Protein AF-A0A7V5E8I6-F1 (afdb_monomer)

Foldseek 3Di:
DPDDDPPPQDDFPDKDKDWLEEQDDDQPDAQDPDDGHDHDDVVRDQDYDHATKIWMWTHHPPDIAIEIEFFAQAQVSSVSSCVSVVHDPQPHQEYEYAAWANRRCNNVLSVLVVVAAHQHEYEYAPHRFPWDWDDDPNPDTDTRGGDDPVSNVVRNYHYDQFHAWDDPDRSDIDGHHDDD

Solvent-accessible surface area (backbone atoms only — not comparable to full-atom values): 10254 Å² total; per-residue (Å²): 136,94,83,74,78,82,71,77,77,57,82,57,82,42,79,46,79,43,82,52,32,32,67,70,78,68,62,84,60,78,60,55,100,79,70,76,64,74,70,61,52,94,99,42,68,78,63,58,43,63,40,33,16,32,41,36,38,42,30,35,82,97,43,77,47,36,32,38,42,29,26,12,43,42,18,66,56,45,51,52,23,30,56,76,70,71,50,64,79,87,75,43,60,33,39,36,40,82,53,38,48,51,34,28,48,36,7,48,59,45,40,42,68,74,74,41,67,45,88,36,47,32,40,31,21,38,47,28,60,44,72,38,68,45,68,64,92,78,78,47,80,43,80,59,47,52,54,58,65,70,63,44,49,75,39,46,36,43,79,43,76,29,74,43,73,43,75,82,48,86,71,38,73,46,70,22,61,40,88,119

Nearest PDB structures (foldseek):
  7dck-assembly1_B  TM=8.071E-01  e=7.246E-08  Epsilonproteobacteria bacterium (ex Lamellibrachia satsuma)
  2ynt-assembly2_A  TM=5.596E-01  e=8.967E-04  Pseudomonas aeruginosa
  4ubq-assembly1_A  TM=5.986E-01  e=2.935E-03  Acinetobacter baumannii
  5b3r-assembly1_A  TM=6.071E-01  e=5.147E-03  Pseudomonas aeruginosa
  5b3r-assembly2_B  TM=5.945E-01  e=4.835E-03  Pseudomonas aeruginosa

Radius of gyration: 17.42 Å; Cα contacts (8 Å, |Δi|>4): 372; chains: 1; bounding box: 41×46×39 Å

Sequence (180 aa):
MFRGLMQKIKEIEGLSVTCVVDNYYDALRGDPPCGKRFRTKPSLSLYAEHGLSLYVVVNSGVHSHSLLFDFGVDGEVLLHNLHLLGIDPKTLDALVLSHGHFDHYGGLLGMLEKLGPMFIPFYVGRGTFTRRFSDIRGEGLTDLGRLERERLERKGVKIEEIGSECEILKGVYLTGQIAM

Mean predicted aligned error: 4.9 Å

Secondary structure (DSSP, 8-state):
---S----PPP-SEEEEEEEE-S---TTSPPPSSS-----BTTB-PPP-SS-EEEEEEEETTEEEEEEE---S-HHHHHHHHHHTT--GGG-SEEEES-S-HHHHHHHHHHHHHH----SEEEEETTTTS-EEEE-TTS-EEEEE---HHHHHTTT-EEEEE-S-EEEETTEEE------

pLDDT: mean 92.19, std 10.49, range [35.81, 98.81]

Structure (mmCIF, N/CA/C/O backbone):
data_AF-A0A7V5E8I6-F1
#
_entry.id   AF-A0A7V5E8I6-F1
#
loop_
_atom_site.group_PDB
_atom_site.id
_atom_site.type_symbol
_atom_site.label_atom_id
_atom_site.label_alt_id
_atom_site.label_comp_id
_atom_site.label_asym_id
_atom_site.label_entity_id
_atom_site.label_seq_id
_atom_site.pdbx_PDB_ins_code
_atom_site.Cartn_x
_atom_site.Cartn_y
_atom_site.Cartn_z
_atom_site.occupancy
_atom_site.B_iso_or_equiv
_atom_site.auth_seq_id
_atom_site.auth_comp_id
_atom_site.auth_asym_id
_atom_site.auth_atom_id
_atom_site.pdbx_PDB_model_num
ATOM 1 N N . MET A 1 1 ? 25.106 20.294 11.616 1.00 35.81 1 MET A N 1
ATOM 2 C CA . MET A 1 1 ? 24.318 20.561 12.841 1.00 35.81 1 MET A CA 1
ATOM 3 C C . MET A 1 1 ? 22.841 20.365 12.510 1.00 35.81 1 MET A C 1
ATOM 5 O O . MET A 1 1 ? 22.223 21.290 12.009 1.00 35.81 1 MET A O 1
ATOM 9 N N . PHE A 1 2 ? 22.280 19.173 12.732 1.00 38.84 2 PHE A N 1
ATOM 10 C CA . PHE A 1 2 ? 20.838 18.927 12.586 1.00 38.84 2 PHE A CA 1
ATOM 11 C C . PHE A 1 2 ? 20.180 19.067 13.962 1.00 38.84 2 PHE A C 1
ATOM 13 O O . PHE A 1 2 ? 20.042 18.109 14.713 1.00 38.84 2 PHE A O 1
ATOM 20 N N . ARG A 1 3 ? 19.863 20.306 14.340 1.00 45.56 3 ARG A N 1
ATOM 21 C CA . ARG A 1 3 ? 18.992 20.623 15.478 1.00 45.56 3 ARG A CA 1
ATOM 22 C C . ARG A 1 3 ? 17.894 21.533 14.946 1.00 45.56 3 ARG A C 1
ATOM 24 O O . ARG A 1 3 ? 18.045 22.747 14.942 1.00 45.56 3 ARG A O 1
ATOM 31 N N . GLY A 1 4 ? 16.822 20.929 14.453 1.00 42.41 4 GLY A N 1
ATOM 32 C CA . GLY A 1 4 ? 15.635 21.629 13.977 1.00 42.41 4 GLY A CA 1
ATOM 33 C C . GLY A 1 4 ? 14.435 20.712 14.135 1.00 42.41 4 GLY A C 1
ATOM 34 O O . GLY A 1 4 ? 14.252 19.826 13.320 1.00 42.41 4 GLY A O 1
ATOM 35 N N . LEU A 1 5 ? 13.715 20.893 15.245 1.00 46.84 5 LEU A N 1
ATOM 36 C CA . LEU A 1 5 ? 12.422 20.300 15.598 1.00 46.84 5 LEU A CA 1
ATOM 37 C C . LEU A 1 5 ? 12.171 18.857 15.115 1.00 46.84 5 LEU A C 1
ATOM 39 O O . LEU A 1 5 ? 11.464 18.639 14.137 1.00 46.84 5 LEU A O 1
ATOM 43 N N . MET A 1 6 ? 12.586 17.865 15.914 1.00 51.47 6 MET A N 1
ATOM 44 C CA . MET A 1 6 ? 11.754 16.663 16.051 1.00 51.47 6 MET A CA 1
ATOM 45 C C . MET A 1 6 ? 10.380 17.166 16.500 1.00 51.47 6 MET A C 1
ATOM 47 O O . MET A 1 6 ? 10.210 17.517 17.672 1.00 51.47 6 MET A O 1
ATOM 51 N N . GLN A 1 7 ? 9.410 17.259 15.584 1.00 59.72 7 GLN A N 1
ATOM 52 C CA . GLN A 1 7 ? 8.019 17.233 16.010 1.00 59.72 7 GLN A CA 1
ATOM 53 C C . GLN A 1 7 ? 7.914 16.029 16.940 1.00 59.72 7 GLN A C 1
ATOM 55 O O . GLN A 1 7 ? 8.304 14.921 16.570 1.00 59.72 7 GLN A O 1
ATOM 60 N N . LYS A 1 8 ? 7.503 16.265 18.189 1.00 72.06 8 LYS A N 1
ATOM 61 C CA . LYS A 1 8 ? 7.245 15.170 19.118 1.00 72.06 8 LYS A CA 1
ATOM 62 C C . LYS A 1 8 ? 6.179 14.319 18.438 1.00 72.06 8 LYS A C 1
ATOM 64 O O . LYS A 1 8 ? 5.046 14.781 18.306 1.00 72.06 8 LYS A O 1
ATOM 69 N N . ILE A 1 9 ? 6.576 13.146 17.943 1.00 81.50 9 ILE A N 1
ATOM 70 C CA . ILE A 1 9 ? 5.648 12.173 17.378 1.00 81.50 9 ILE A CA 1
ATOM 71 C C . ILE A 1 9 ? 4.579 11.967 18.443 1.00 81.50 9 ILE A C 1
ATOM 73 O O . ILE A 1 9 ? 4.900 11.699 19.605 1.00 81.50 9 ILE A O 1
ATOM 77 N N . LYS A 1 10 ? 3.326 12.215 18.068 1.00 85.50 10 LYS A N 1
ATOM 78 C CA . LYS A 1 10 ? 2.208 12.070 18.992 1.00 85.50 10 LYS A CA 1
ATOM 79 C C . LYS A 1 10 ? 2.023 10.593 19.287 1.00 85.50 10 LYS A C 1
ATOM 81 O O . LYS A 1 10 ? 2.052 9.767 18.379 1.00 85.50 10 LYS A O 1
ATOM 86 N N . GLU A 1 11 ? 1.842 10.288 20.562 1.00 91.44 11 GLU A N 1
ATOM 87 C CA . GLU A 1 11 ? 1.400 8.967 20.974 1.00 91.44 11 GLU A CA 1
ATOM 88 C C . GLU A 1 11 ? 0.006 8.701 20.395 1.00 91.44 11 GLU A C 1
ATOM 90 O O . GLU A 1 11 ? -0.835 9.602 20.332 1.00 91.44 11 GLU A O 1
ATOM 95 N N . ILE A 1 12 ? -0.201 7.471 19.940 1.00 95.12 12 ILE A N 1
ATOM 96 C CA . ILE A 1 12 ? -1.468 6.982 19.402 1.00 95.12 12 ILE A CA 1
ATOM 97 C C . ILE A 1 12 ?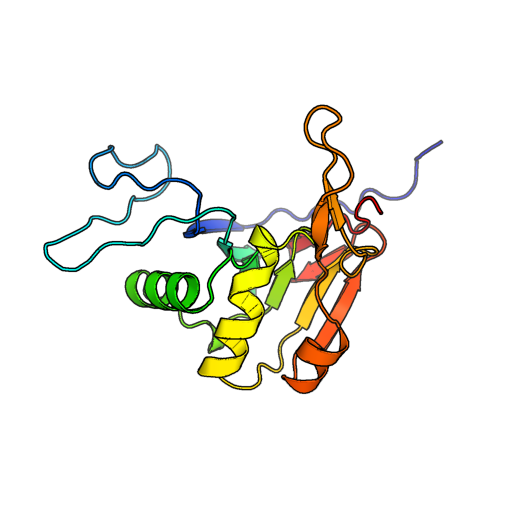 -2.026 5.932 20.359 1.00 95.12 12 ILE A C 1
ATOM 99 O O . ILE A 1 12 ? -1.274 5.200 20.998 1.00 95.12 12 ILE A O 1
ATOM 103 N N . GLU A 1 13 ? -3.347 5.844 20.447 1.00 95.69 13 GLU A N 1
ATOM 104 C CA . GLU A 1 13 ? -4.038 4.909 21.343 1.00 95.69 13 GLU A CA 1
ATOM 105 C C . GLU A 1 13 ? -4.066 3.488 20.771 1.00 95.69 13 GLU A C 1
ATOM 107 O O . GLU A 1 13 ? -4.200 2.512 21.508 1.00 95.69 13 GLU A O 1
ATOM 112 N N . GLY A 1 14 ? -3.933 3.353 19.449 1.00 96.06 14 GLY A N 1
ATOM 113 C CA . GLY A 1 14 ? -3.900 2.052 18.803 1.00 96.06 14 GLY A CA 1
ATOM 114 C C . GLY A 1 14 ? -3.423 2.102 17.361 1.00 96.06 14 GLY A C 1
ATOM 115 O O . GLY A 1 14 ? -3.688 3.053 16.626 1.00 96.06 14 GLY A O 1
ATOM 116 N N . LEU A 1 15 ? -2.749 1.026 16.966 1.00 96.56 15 LEU A N 1
ATOM 117 C CA . LEU A 1 15 ? -2.309 0.758 15.606 1.00 96.56 15 LEU A CA 1
ATOM 118 C C . LEU A 1 15 ? -2.729 -0.661 15.237 1.00 96.56 15 LEU A C 1
ATOM 120 O O . LEU A 1 15 ? -2.436 -1.609 15.964 1.00 96.56 15 LEU A O 1
ATOM 124 N N . SER A 1 16 ? -3.387 -0.810 14.096 1.00 97.44 16 SER A N 1
ATOM 125 C CA . SER A 1 16 ? -3.609 -2.106 13.461 1.00 97.44 16 SER A CA 1
ATOM 126 C C . SER A 1 16 ? -3.001 -2.091 12.070 1.00 97.44 16 SER A C 1
ATOM 128 O O . SER A 1 16 ? -3.223 -1.158 11.303 1.00 97.44 16 SER A O 1
ATOM 130 N N . VAL A 1 17 ? -2.237 -3.132 11.750 1.00 97.94 17 VAL A N 1
ATOM 131 C CA . VAL A 1 17 ? -1.616 -3.319 10.437 1.00 97.94 17 VAL A CA 1
ATOM 132 C C . VAL A 1 17 ? -2.053 -4.673 9.905 1.00 97.94 17 VAL A C 1
ATOM 134 O O . VAL A 1 17 ? -1.809 -5.703 10.531 1.00 97.94 17 VAL A O 1
ATOM 137 N N . THR A 1 18 ? -2.705 -4.662 8.750 1.00 98.25 18 THR A N 1
ATOM 138 C CA . THR A 1 18 ? -3.086 -5.863 8.011 1.00 98.25 18 THR A CA 1
ATOM 139 C C . THR A 1 18 ? -2.232 -5.946 6.758 1.00 98.25 18 THR A C 1
ATOM 141 O O . THR A 1 18 ? -2.261 -5.048 5.921 1.00 98.25 18 THR A O 1
ATOM 144 N N . CYS A 1 19 ? -1.470 -7.029 6.625 1.00 97.81 19 CYS A N 1
ATOM 145 C CA . CYS A 1 19 ? -0.751 -7.330 5.395 1.00 97.81 19 CYS A CA 1
ATOM 146 C C . CYS A 1 19 ? -1.751 -7.814 4.337 1.00 97.81 19 CYS A C 1
ATOM 148 O O . CYS A 1 19 ? -2.398 -8.846 4.521 1.00 97.81 19 CYS A O 1
ATOM 150 N N . VAL A 1 20 ? -1.905 -7.023 3.275 1.00 98.56 20 VAL A N 1
ATOM 151 C CA . VAL A 1 20 ? -2.819 -7.287 2.157 1.00 98.56 20 VAL A CA 1
ATOM 152 C C . VAL A 1 20 ? -2.080 -8.015 1.042 1.00 98.56 20 VAL A C 1
ATOM 154 O O . VAL A 1 20 ? -2.603 -8.980 0.497 1.00 98.56 20 VAL A O 1
ATOM 157 N N . VAL A 1 21 ? -0.860 -7.578 0.731 1.00 98.38 21 VAL A N 1
ATOM 158 C CA . VAL A 1 21 ? 0.038 -8.204 -0.245 1.00 98.38 21 VAL A CA 1
ATOM 159 C C . VAL A 1 21 ? 1.438 -8.278 0.357 1.00 98.38 21 VAL A C 1
ATOM 161 O O . VAL A 1 21 ? 1.896 -7.315 0.974 1.00 98.38 21 VAL A O 1
ATOM 164 N N . ASP A 1 22 ? 2.089 -9.424 0.183 1.00 97.19 22 ASP A N 1
ATOM 165 C CA . ASP A 1 22 ? 3.500 -9.666 0.487 1.00 97.19 22 ASP A CA 1
ATOM 166 C C . ASP A 1 22 ? 3.999 -10.822 -0.395 1.00 97.19 22 ASP A C 1
ATOM 168 O O . ASP A 1 22 ? 3.207 -11.629 -0.900 1.00 97.19 22 ASP A O 1
ATOM 172 N N . ASN A 1 23 ? 5.321 -10.934 -0.510 1.00 96.50 23 ASN A N 1
ATOM 173 C CA . ASN A 1 23 ? 6.035 -11.949 -1.283 1.00 96.50 23 ASN A CA 1
ATOM 174 C C . ASN A 1 23 ? 5.633 -13.384 -0.908 1.00 96.50 23 ASN A C 1
ATOM 176 O O . ASN A 1 23 ? 5.811 -14.311 -1.700 1.00 96.50 23 ASN A O 1
ATOM 180 N N . TYR A 1 24 ? 5.154 -13.598 0.321 1.00 94.31 24 TYR A N 1
ATOM 181 C CA . TYR A 1 24 ? 4.860 -14.923 0.841 1.00 94.31 24 TYR A CA 1
ATOM 182 C C . TYR A 1 24 ? 3.666 -14.942 1.798 1.00 94.31 24 TYR A C 1
ATOM 184 O O . TYR A 1 24 ? 3.552 -14.136 2.719 1.00 94.31 24 TYR A O 1
ATOM 192 N N . TYR A 1 25 ? 2.822 -15.962 1.645 1.00 92.38 25 TYR A N 1
ATOM 193 C CA . TYR A 1 25 ? 1.709 -16.258 2.539 1.00 92.38 25 TYR A CA 1
ATOM 194 C C . TYR A 1 25 ? 1.675 -17.757 2.861 1.00 92.38 25 TYR A C 1
ATOM 196 O O . TYR A 1 25 ? 1.632 -18.594 1.964 1.00 92.38 25 TYR A O 1
ATOM 204 N N . ASP A 1 26 ? 1.653 -18.091 4.154 1.00 93.81 26 ASP A N 1
ATOM 205 C CA . ASP A 1 26 ? 1.493 -19.466 4.639 1.00 93.81 26 ASP A CA 1
ATOM 206 C C . ASP A 1 26 ? 0.365 -19.561 5.659 1.00 93.81 26 ASP A C 1
ATOM 208 O O . ASP A 1 26 ? 0.515 -19.194 6.827 1.00 93.81 26 ASP A O 1
ATOM 212 N N . ALA A 1 27 ? -0.769 -20.091 5.206 1.00 93.00 27 ALA A N 1
ATOM 213 C CA . ALA A 1 27 ? -1.979 -20.260 5.994 1.00 93.00 27 ALA A CA 1
ATOM 214 C C . ALA A 1 27 ? -1.858 -21.283 7.137 1.00 93.00 27 ALA A C 1
ATOM 216 O O . ALA A 1 27 ? -2.733 -21.303 8.007 1.00 93.00 27 ALA A O 1
ATOM 217 N N . LEU A 1 28 ? -0.827 -22.135 7.138 1.00 93.19 28 LEU A N 1
ATOM 218 C CA . LEU A 1 28 ? -0.656 -23.228 8.099 1.00 93.19 28 LEU A CA 1
ATOM 219 C C . LEU A 1 28 ? 0.148 -22.812 9.334 1.00 93.19 28 LEU A C 1
ATOM 221 O O . LEU A 1 28 ? 0.084 -23.482 10.364 1.00 93.19 28 LEU A O 1
ATOM 225 N N . ARG A 1 29 ? 0.870 -21.687 9.281 1.00 94.06 29 ARG A N 1
ATOM 226 C CA . ARG A 1 29 ? 1.603 -21.175 10.449 1.00 94.06 29 ARG A CA 1
ATOM 227 C C . ARG A 1 29 ? 0.655 -20.712 11.545 1.00 94.06 29 ARG A C 1
ATOM 229 O O . ARG A 1 29 ? -0.391 -20.131 11.263 1.00 94.06 29 ARG A O 1
ATOM 236 N N . GLY A 1 30 ? 1.063 -20.873 12.801 1.00 95.50 30 GLY A N 1
ATOM 237 C CA . GLY A 1 30 ? 0.359 -20.290 13.945 1.00 95.50 30 GLY A CA 1
ATOM 238 C C . GLY A 1 30 ? 0.141 -18.777 13.807 1.00 95.50 30 GLY A C 1
ATOM 239 O O . GLY A 1 30 ? 0.794 -18.099 13.001 1.00 95.50 30 GLY A O 1
ATOM 240 N N . ASP A 1 31 ? -0.816 -18.256 14.571 1.00 96.38 31 ASP A N 1
ATOM 241 C CA . ASP A 1 31 ? -0.993 -16.808 14.687 1.00 96.38 31 ASP A CA 1
ATOM 242 C C . ASP A 1 31 ? 0.281 -16.166 15.275 1.00 96.38 31 ASP A C 1
ATOM 244 O O . ASP A 1 31 ? 0.975 -16.796 16.081 1.00 96.38 31 ASP A O 1
ATOM 248 N N . PRO A 1 32 ? 0.642 -14.942 14.846 1.00 91.25 32 PRO A N 1
ATOM 249 C CA . PRO A 1 32 ? 1.742 -14.202 15.456 1.00 91.25 32 PRO A CA 1
ATOM 250 C C . PRO A 1 32 ? 1.407 -13.806 16.909 1.00 91.25 32 PRO A C 1
ATOM 252 O O . PRO A 1 32 ? 0.240 -13.834 17.297 1.00 91.25 32 PRO A O 1
ATOM 255 N N . PRO A 1 33 ? 2.397 -13.361 17.710 1.00 93.81 33 PRO A N 1
ATOM 256 C CA . PRO A 1 33 ? 2.157 -12.912 19.087 1.00 93.81 33 PRO A CA 1
ATOM 257 C C . PRO A 1 33 ? 1.122 -11.784 19.216 1.00 93.81 33 PRO A C 1
ATOM 259 O O . PRO A 1 33 ? 0.474 -11.661 20.251 1.00 93.81 33 PRO A O 1
ATOM 262 N N . CYS A 1 34 ? 0.969 -10.965 18.173 1.00 94.19 34 CYS A N 1
ATOM 263 C CA . CYS A 1 34 ? -0.042 -9.920 18.086 1.00 94.19 34 CYS A CA 1
ATOM 264 C C . CYS A 1 34 ? -0.741 -9.998 16.726 1.00 94.19 34 CYS A C 1
ATOM 266 O O . CYS A 1 34 ? -0.107 -9.803 15.689 1.00 94.19 34 CYS A O 1
ATOM 268 N N . GLY A 1 35 ? -2.042 -10.292 16.740 1.00 93.94 35 GLY A N 1
ATOM 269 C CA . GLY A 1 35 ? -2.878 -10.370 15.545 1.00 93.94 35 GLY A CA 1
ATOM 270 C C . GLY A 1 35 ? -3.291 -11.793 15.177 1.00 93.94 35 GLY A C 1
ATOM 271 O O . GLY A 1 35 ? -3.147 -12.735 15.952 1.00 93.94 35 GLY A O 1
ATOM 272 N N . LYS A 1 36 ? -3.861 -11.933 13.982 1.00 94.81 36 LYS A N 1
ATOM 273 C CA . LYS A 1 36 ? -4.368 -13.202 13.454 1.00 94.81 36 LYS A CA 1
ATOM 274 C C . LYS A 1 36 ? -3.908 -13.384 12.025 1.00 94.81 36 LYS A C 1
ATOM 276 O O . LYS A 1 36 ? -3.757 -12.414 11.286 1.00 94.81 36 LYS A O 1
ATOM 281 N N . ARG A 1 37 ? -3.734 -14.636 11.622 1.00 94.94 37 ARG A N 1
ATOM 282 C CA . ARG A 1 37 ? -3.476 -14.986 10.232 1.00 94.94 37 ARG A CA 1
ATOM 283 C C . ARG A 1 37 ? -4.779 -15.320 9.523 1.00 94.94 37 ARG A C 1
ATOM 285 O O . ARG A 1 37 ? -5.608 -16.061 10.052 1.00 94.94 37 ARG A O 1
ATOM 292 N N . PHE A 1 38 ? -4.932 -14.829 8.296 1.00 96.00 38 PHE A N 1
ATOM 293 C CA . PHE A 1 38 ? -6.014 -15.278 7.429 1.00 96.00 38 PHE A CA 1
ATOM 294 C C . PHE A 1 38 ? -5.902 -16.789 7.203 1.00 96.00 38 PHE A C 1
ATOM 296 O O . PHE A 1 38 ? -4.824 -17.297 6.880 1.00 96.00 38 PHE A O 1
ATOM 303 N N . ARG A 1 39 ? -7.005 -17.517 7.384 1.00 94.81 39 ARG A N 1
ATOM 304 C CA . ARG A 1 39 ? -7.052 -18.974 7.225 1.00 94.81 39 ARG A CA 1
ATOM 305 C C . ARG A 1 39 ? -7.714 -19.313 5.903 1.00 94.81 39 ARG A C 1
ATOM 307 O O . ARG A 1 39 ? -8.903 -19.052 5.726 1.00 94.81 39 ARG A O 1
ATOM 314 N N . THR A 1 40 ? -6.939 -19.903 4.999 1.00 94.62 40 THR A N 1
ATOM 315 C CA . THR A 1 40 ? -7.470 -20.399 3.732 1.00 94.62 40 THR A CA 1
ATOM 316 C C . THR A 1 40 ? -8.505 -21.501 3.960 1.00 94.62 40 THR A C 1
ATOM 318 O O . THR A 1 40 ? -8.445 -22.258 4.932 1.00 94.62 40 THR A O 1
ATOM 321 N N . LYS A 1 41 ? -9.467 -21.581 3.047 1.00 93.94 41 LYS A N 1
ATOM 322 C CA . LYS A 1 41 ? -10.442 -22.665 2.917 1.00 93.94 41 LYS A CA 1
ATOM 323 C C . LYS A 1 41 ? -10.412 -23.144 1.461 1.00 93.94 41 LYS A C 1
ATOM 325 O O . LYS A 1 41 ? -9.894 -22.420 0.608 1.00 93.94 41 LYS A O 1
ATOM 330 N N . PRO A 1 42 ? -10.975 -24.322 1.131 1.00 93.62 42 PRO A N 1
ATOM 331 C CA . PRO A 1 42 ? -11.153 -24.712 -0.265 1.00 93.62 42 PRO A CA 1
ATOM 332 C C . PRO A 1 42 ? -11.750 -23.559 -1.087 1.00 93.62 42 PRO A C 1
ATOM 334 O O . PRO A 1 42 ? -12.732 -22.957 -0.658 1.00 93.62 42 PRO A O 1
ATOM 337 N N . SER A 1 43 ? -11.137 -23.230 -2.230 1.00 90.12 43 SER A N 1
ATOM 338 C CA . SER A 1 43 ? -11.473 -22.095 -3.122 1.00 90.12 43 SER A CA 1
ATOM 339 C C . SER A 1 43 ? -11.364 -20.670 -2.545 1.00 90.12 43 SER A C 1
ATOM 341 O O . SER A 1 43 ? -11.779 -19.722 -3.201 1.00 90.12 43 SER A O 1
ATOM 343 N N . LEU A 1 44 ? -10.781 -20.486 -1.357 1.00 93.94 44 LEU A N 1
ATOM 344 C CA . LEU A 1 44 ? -10.669 -19.179 -0.707 1.00 93.94 44 LEU A CA 1
ATOM 345 C C . LEU A 1 44 ? -9.283 -19.018 -0.078 1.00 93.94 44 LEU A C 1
ATOM 347 O O . LEU A 1 44 ? -9.011 -19.498 1.024 1.00 93.94 44 LEU A O 1
ATOM 351 N N . SER A 1 45 ? -8.387 -18.351 -0.798 1.00 96.38 45 SER A N 1
ATOM 352 C CA . SER A 1 45 ? -7.024 -18.052 -0.357 1.00 96.38 45 SER A CA 1
ATOM 353 C C . SER A 1 45 ? -6.647 -16.640 -0.768 1.00 96.38 45 SER A C 1
ATOM 355 O O . SER A 1 45 ? -7.071 -16.176 -1.827 1.00 96.38 45 SER A O 1
ATOM 357 N N . LEU A 1 46 ? -5.808 -16.003 0.046 1.00 97.38 46 LEU A N 1
ATOM 358 C CA . LEU A 1 46 ? -5.062 -14.834 -0.398 1.00 97.38 46 LEU A CA 1
ATOM 359 C C . LEU A 1 46 ? -4.066 -15.249 -1.481 1.00 97.38 46 LEU A C 1
ATOM 361 O O . LEU A 1 46 ? -3.569 -16.384 -1.476 1.00 97.38 46 LEU A O 1
ATOM 365 N N . TYR A 1 47 ? -3.781 -14.317 -2.379 1.00 97.25 47 TYR A N 1
ATOM 366 C CA . TYR A 1 47 ? -2.712 -14.435 -3.358 1.00 97.25 47 TYR A CA 1
ATOM 367 C C . TYR A 1 47 ? -1.460 -13.735 -2.834 1.00 97.25 47 TYR A C 1
ATOM 369 O O . TYR A 1 47 ? -1.535 -12.619 -2.324 1.00 97.25 47 TYR A O 1
ATOM 377 N N . ALA A 1 48 ? -0.325 -14.424 -2.929 1.00 96.50 48 ALA A N 1
ATOM 378 C CA . ALA A 1 48 ? 0.989 -13.848 -2.684 1.00 96.50 48 ALA A CA 1
ATOM 379 C C . ALA A 1 48 ? 1.598 -13.430 -4.023 1.00 96.50 48 ALA A C 1
ATOM 381 O O . ALA A 1 48 ? 1.473 -14.155 -5.012 1.00 96.50 48 ALA A O 1
ATOM 382 N N . GLU A 1 49 ? 2.271 -12.290 -4.039 1.00 97.19 49 GLU A N 1
ATOM 383 C CA . GLU A 1 49 ? 2.991 -11.780 -5.201 1.00 97.19 49 GLU A CA 1
ATOM 384 C C . GLU A 1 49 ? 4.172 -10.932 -4.749 1.00 97.19 49 GLU A C 1
ATOM 386 O O . GLU A 1 49 ? 4.276 -10.584 -3.574 1.00 97.19 49 GLU A O 1
ATOM 391 N N . HIS A 1 50 ? 5.069 -10.604 -5.681 1.00 96.69 50 HIS A N 1
ATOM 392 C CA . HIS A 1 50 ? 6.156 -9.695 -5.359 1.00 96.69 50 HIS A CA 1
ATOM 393 C C . HIS A 1 50 ? 5.611 -8.322 -4.945 1.00 96.69 50 HIS A C 1
ATOM 395 O O . HIS A 1 50 ? 4.676 -7.833 -5.572 1.00 96.69 50 HIS A O 1
ATOM 401 N N . GLY A 1 51 ? 6.208 -7.705 -3.929 1.00 96.38 51 GLY A N 1
ATOM 402 C CA . GLY A 1 51 ? 5.864 -6.354 -3.498 1.00 96.38 51 GLY A CA 1
ATOM 403 C C . GLY A 1 51 ? 5.191 -6.300 -2.136 1.00 96.38 51 GLY A C 1
ATOM 404 O O . GLY A 1 51 ? 5.282 -7.232 -1.335 1.00 96.38 51 GLY A O 1
ATOM 405 N N . LEU A 1 52 ? 4.540 -5.172 -1.857 1.00 98.38 52 LEU A N 1
ATOM 406 C CA . LEU A 1 52 ? 3.936 -4.898 -0.556 1.00 98.38 52 LEU A CA 1
ATOM 407 C C . LEU A 1 52 ? 2.612 -4.150 -0.703 1.00 98.38 52 LEU A C 1
ATOM 409 O O . LEU A 1 52 ? 2.489 -3.241 -1.518 1.00 98.38 52 LEU A O 1
ATOM 413 N N . SER A 1 53 ? 1.641 -4.486 0.142 1.00 98.75 53 SER A N 1
ATOM 414 C CA . SER A 1 53 ? 0.511 -3.610 0.449 1.00 98.75 53 SER A CA 1
ATOM 415 C C . SER A 1 53 ? 0.043 -3.842 1.880 1.00 98.75 53 SER A C 1
ATOM 417 O O . SER A 1 53 ? -0.165 -4.984 2.306 1.00 98.75 53 SER A O 1
ATOM 419 N N . LEU A 1 54 ? -0.119 -2.757 2.634 1.00 98.81 54 LEU A N 1
ATOM 420 C CA . LEU A 1 54 ? -0.525 -2.767 4.033 1.00 98.81 54 LEU A CA 1
ATOM 421 C C . LEU A 1 54 ? -1.761 -1.895 4.225 1.00 98.81 54 LEU A C 1
ATOM 423 O O . LEU A 1 54 ? -1.741 -0.699 3.944 1.00 98.81 54 LEU A O 1
ATOM 427 N N . TYR A 1 55 ? -2.816 -2.473 4.787 1.00 98.81 55 TYR A N 1
ATOM 428 C CA . TYR A 1 55 ? -3.938 -1.706 5.310 1.00 98.81 55 TYR A CA 1
ATOM 429 C C . TYR A 1 55 ? -3.643 -1.319 6.757 1.00 98.81 55 TYR A C 1
ATOM 431 O O . TYR A 1 55 ? -3.394 -2.182 7.604 1.00 98.81 55 TYR A O 1
ATOM 439 N N . VAL A 1 56 ? -3.644 -0.019 7.036 1.00 98.62 56 VAL A N 1
ATOM 440 C CA . VAL A 1 56 ? -3.248 0.537 8.329 1.00 98.62 56 VAL A CA 1
ATOM 441 C C . VAL A 1 56 ? -4.409 1.318 8.922 1.00 98.62 56 VAL A C 1
ATOM 443 O O . VAL A 1 56 ? -4.973 2.187 8.262 1.00 98.62 56 VAL A O 1
ATOM 446 N N . VAL A 1 57 ? -4.732 1.030 10.182 1.00 98.31 57 VAL A N 1
ATOM 447 C CA . VAL A 1 57 ? -5.714 1.776 10.975 1.00 98.31 57 VAL A CA 1
ATOM 448 C C . VAL A 1 57 ? -5.023 2.377 12.189 1.00 98.31 57 VAL A C 1
ATOM 450 O O . VAL A 1 57 ? -4.360 1.664 12.948 1.00 98.31 57 VAL A O 1
ATOM 453 N N . VAL A 1 58 ? -5.190 3.683 12.375 1.00 97.62 58 VAL A N 1
ATOM 454 C CA . VAL A 1 58 ? -4.575 4.463 13.452 1.00 97.62 58 VAL A CA 1
ATOM 455 C C . VAL A 1 58 ? -5.659 5.146 14.270 1.00 97.62 58 VAL A C 1
ATOM 457 O O . VAL A 1 58 ? -6.478 5.882 13.726 1.00 97.62 58 VAL A O 1
ATOM 460 N N . ASN A 1 59 ? -5.636 4.934 15.586 1.00 97.12 59 ASN A N 1
ATOM 461 C CA . ASN A 1 59 ? -6.526 5.593 16.539 1.00 97.12 59 ASN A CA 1
ATOM 462 C C . ASN A 1 59 ? -5.736 6.637 17.336 1.00 97.12 59 ASN A C 1
ATOM 464 O O . ASN A 1 59 ? -4.770 6.303 18.022 1.00 97.12 59 ASN A O 1
ATOM 468 N N . SER A 1 60 ? -6.139 7.903 17.240 1.00 91.94 60 SER A N 1
ATOM 469 C CA . SER A 1 60 ? -5.476 9.049 17.867 1.00 91.94 60 SER A CA 1
ATOM 470 C C . SER A 1 60 ? -6.515 9.950 18.540 1.00 91.94 60 SER A C 1
ATOM 472 O O . SER A 1 60 ? -7.007 10.913 17.937 1.00 91.94 60 SER A O 1
ATOM 474 N N . GLY A 1 61 ? -6.835 9.669 19.804 1.00 89.00 61 GLY A N 1
ATOM 475 C CA . GLY A 1 61 ? -7.879 10.376 20.543 1.00 89.00 61 GLY A CA 1
ATOM 476 C C . GLY A 1 61 ? -9.254 10.113 19.932 1.00 89.00 61 GLY A C 1
ATOM 477 O O . GLY A 1 61 ? -9.657 8.977 19.724 1.00 89.00 61 GLY A O 1
ATOM 478 N N . VAL A 1 62 ? -9.972 11.179 19.573 1.00 89.94 62 VAL A N 1
AT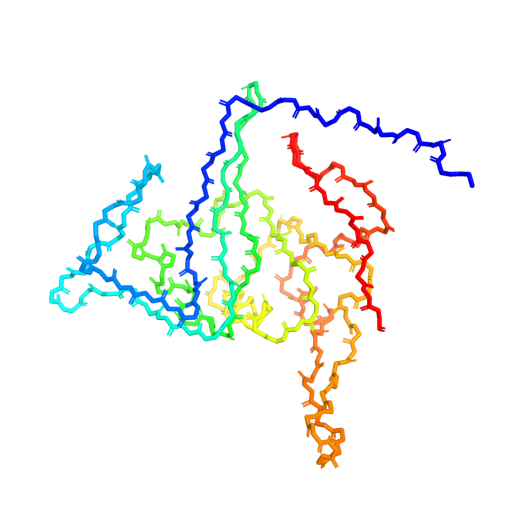OM 479 C CA . VAL A 1 62 ? -11.304 11.072 18.940 1.00 89.94 62 VAL A CA 1
ATOM 480 C C . VAL A 1 62 ? -11.261 10.735 17.443 1.00 89.94 62 VAL A C 1
ATOM 482 O O . VAL A 1 62 ? -12.310 10.650 16.808 1.00 89.94 62 VAL A O 1
ATOM 485 N N . HIS A 1 63 ? -10.069 10.590 16.857 1.00 90.62 63 HIS A N 1
ATOM 486 C CA . HIS A 1 63 ? -9.890 10.313 15.434 1.00 90.62 63 HIS A CA 1
ATOM 487 C C . HIS A 1 63 ? -9.496 8.853 15.204 1.00 90.62 63 HIS A C 1
ATOM 489 O O . HIS A 1 63 ? -8.579 8.347 15.851 1.00 90.62 63 HIS A O 1
ATOM 495 N N . SER A 1 64 ? -10.149 8.209 14.238 1.00 96.06 64 SER A N 1
ATOM 496 C CA . SER A 1 64 ? -9.739 6.922 13.679 1.00 96.06 64 SER A CA 1
ATOM 497 C C . SER A 1 64 ? -9.514 7.120 12.188 1.00 96.06 64 SER A C 1
ATOM 499 O O . SER A 1 64 ? -10.387 7.655 11.506 1.00 96.06 64 SER A O 1
ATOM 501 N N . HIS A 1 65 ? -8.325 6.759 11.721 1.00 97.25 65 HIS A N 1
ATOM 502 C CA . HIS A 1 65 ? -7.901 6.937 10.343 1.00 97.25 65 HIS A CA 1
ATOM 503 C C . HIS A 1 65 ? -7.540 5.600 9.719 1.00 97.25 65 HIS A C 1
ATOM 505 O O . HIS A 1 65 ? -6.874 4.787 10.360 1.00 97.25 65 HIS A O 1
ATOM 511 N N . SER A 1 66 ? -7.915 5.397 8.460 1.00 98.12 66 SER A N 1
ATOM 512 C CA . SER A 1 66 ? -7.536 4.225 7.681 1.00 98.12 66 SER A CA 1
ATOM 513 C C . SER A 1 66 ? -6.842 4.608 6.379 1.00 98.12 66 SER A C 1
ATOM 515 O O . SER A 1 66 ? -7.252 5.532 5.679 1.00 98.12 66 SER A O 1
ATOM 517 N N . LEU A 1 67 ? -5.765 3.901 6.050 1.00 98.38 67 LEU A N 1
ATOM 518 C CA . LEU A 1 67 ? -5.004 4.130 4.827 1.00 98.38 67 LEU A CA 1
ATOM 519 C C . LEU A 1 67 ? -4.510 2.821 4.226 1.00 98.38 67 LEU A C 1
ATOM 521 O O . LEU A 1 67 ? -4.377 1.811 4.921 1.00 98.38 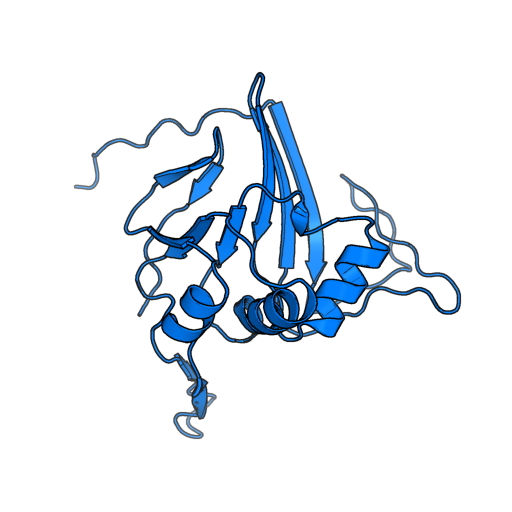67 LEU A O 1
ATOM 525 N N . LEU A 1 68 ? -4.205 2.869 2.933 1.00 98.56 68 LEU A N 1
ATOM 526 C CA . LEU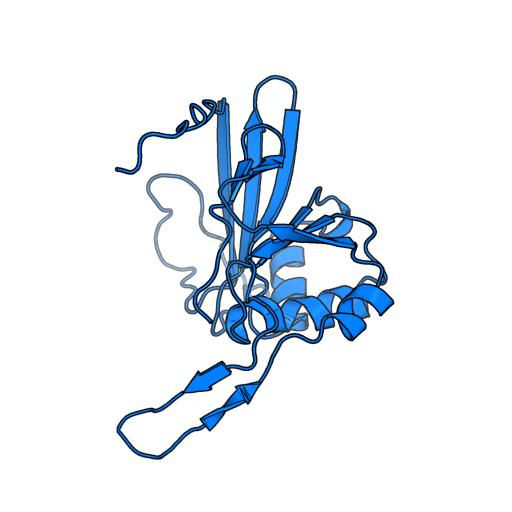 A 1 68 ? -3.454 1.820 2.255 1.00 98.56 68 LEU A CA 1
ATOM 527 C C . LEU A 1 68 ? -2.039 2.331 1.967 1.00 98.56 68 LEU A C 1
ATOM 529 O O . LEU A 1 68 ? -1.872 3.406 1.388 1.00 98.56 68 LEU A O 1
ATOM 533 N N . PHE A 1 69 ? -1.041 1.577 2.418 1.00 98.62 69 PHE A N 1
ATOM 534 C CA . PHE A 1 69 ? 0.379 1.850 2.242 1.00 98.62 69 PHE A CA 1
ATOM 535 C C . PHE A 1 69 ? 0.965 0.816 1.280 1.00 98.62 69 PHE A C 1
ATOM 537 O O . PHE A 1 69 ? 0.989 -0.372 1.605 1.00 98.62 69 PHE A O 1
ATOM 544 N N . ASP A 1 70 ? 1.433 1.273 0.119 1.00 98.56 70 ASP A N 1
ATOM 545 C CA . ASP A 1 70 ? 1.816 0.455 -1.039 1.00 98.56 70 ASP A CA 1
ATOM 546 C C . ASP A 1 70 ? 0.674 -0.419 -1.603 1.00 98.56 70 ASP A C 1
ATOM 548 O O . ASP A 1 70 ? -0.399 -0.568 -1.008 1.00 98.56 70 ASP A O 1
ATOM 552 N N . PHE A 1 71 ? 0.875 -0.954 -2.809 1.00 98.44 71 PHE A N 1
ATOM 553 C CA . PHE A 1 71 ? -0.196 -1.487 -3.658 1.00 98.44 71 PHE A CA 1
ATOM 554 C C . PHE A 1 71 ? 0.153 -2.791 -4.388 1.00 98.44 71 PHE A C 1
ATOM 556 O O . PHE A 1 71 ? -0.643 -3.230 -5.212 1.00 98.44 71 PHE A O 1
ATOM 563 N N . GLY A 1 72 ? 1.303 -3.411 -4.117 1.00 97.88 72 GLY A N 1
ATOM 564 C CA . GLY A 1 72 ? 1.749 -4.607 -4.839 1.00 97.88 72 GLY A CA 1
ATOM 565 C C . GLY A 1 72 ? 2.022 -4.359 -6.329 1.00 97.88 72 GLY A C 1
ATOM 566 O O . GLY A 1 72 ? 2.142 -3.216 -6.789 1.00 97.88 72 GLY A O 1
ATOM 567 N N . VAL A 1 73 ? 2.095 -5.449 -7.092 1.00 97.25 73 VAL A N 1
ATOM 568 C CA . VAL A 1 73 ? 2.341 -5.448 -8.542 1.00 97.25 73 VAL A CA 1
ATOM 569 C C . VAL A 1 73 ? 1.030 -5.431 -9.322 1.00 97.25 73 VAL A C 1
ATOM 571 O O . VAL A 1 73 ? 0.926 -4.690 -10.301 1.00 97.25 73 VAL A O 1
ATOM 574 N N . ASP A 1 74 ? 0.038 -6.225 -8.913 1.00 97.75 74 ASP A N 1
ATOM 575 C CA . ASP A 1 74 ? -1.158 -6.482 -9.715 1.00 97.75 74 ASP A CA 1
ATOM 576 C C . ASP A 1 74 ? -2.451 -6.008 -9.030 1.00 97.75 74 ASP A C 1
ATOM 578 O O . ASP A 1 74 ? -2.732 -6.274 -7.860 1.00 97.75 74 ASP A O 1
ATOM 582 N N . GLY A 1 75 ? -3.279 -5.282 -9.787 1.00 97.62 75 GLY A N 1
ATOM 583 C CA . GLY A 1 75 ? -4.514 -4.698 -9.265 1.00 97.62 75 GLY A CA 1
ATOM 584 C C . GLY A 1 75 ? -5.609 -5.723 -8.967 1.00 97.62 75 GLY A C 1
ATOM 585 O O . GLY A 1 75 ? -6.411 -5.495 -8.063 1.00 97.62 75 GLY A O 1
ATOM 586 N N . GLU A 1 76 ? -5.656 -6.845 -9.687 1.00 97.62 76 GLU A N 1
ATOM 587 C CA . GLU A 1 76 ? -6.600 -7.932 -9.412 1.00 97.62 76 GLU A CA 1
ATOM 588 C C . GLU A 1 76 ? -6.200 -8.672 -8.134 1.00 97.62 76 GLU A C 1
ATOM 590 O O . GLU A 1 76 ? -7.066 -8.961 -7.309 1.00 97.62 76 GLU A O 1
ATOM 595 N N . VAL A 1 77 ? -4.899 -8.919 -7.921 1.00 98.19 77 VAL A N 1
ATOM 596 C CA . VAL A 1 77 ? -4.386 -9.508 -6.669 1.00 98.19 77 VAL A CA 1
ATOM 597 C C . VAL A 1 77 ? -4.712 -8.612 -5.480 1.00 98.19 77 VAL A C 1
ATOM 599 O O . VAL A 1 77 ? -5.282 -9.084 -4.490 1.00 98.19 77 VAL A O 1
ATOM 602 N N . LEU A 1 78 ? -4.426 -7.313 -5.600 1.00 98.69 78 LEU A N 1
ATOM 603 C CA . LEU A 1 78 ? -4.737 -6.335 -4.565 1.00 98.69 78 LEU A CA 1
ATOM 604 C C . LEU A 1 78 ? -6.236 -6.327 -4.225 1.00 98.69 78 LEU A C 1
ATOM 606 O O . LEU A 1 78 ? -6.610 -6.478 -3.061 1.00 98.69 78 LEU A O 1
ATOM 610 N N . LEU A 1 79 ? -7.105 -6.181 -5.230 1.00 98.38 79 LEU A N 1
ATOM 611 C CA . LEU A 1 79 ? -8.556 -6.118 -5.033 1.00 98.38 79 LEU A CA 1
ATOM 612 C C . LEU A 1 79 ? -9.138 -7.424 -4.483 1.00 98.38 79 LEU A C 1
ATOM 614 O O . LEU A 1 79 ? -10.006 -7.382 -3.608 1.00 98.38 79 LEU A O 1
ATOM 618 N N . HIS A 1 80 ? -8.658 -8.574 -4.959 1.00 98.12 80 HIS A N 1
ATOM 619 C CA . HIS A 1 80 ? -9.053 -9.888 -4.451 1.00 98.12 80 HIS A CA 1
ATOM 620 C C . HIS A 1 80 ? -8.718 -10.032 -2.964 1.00 98.12 80 HIS A C 1
ATOM 622 O O . HIS A 1 80 ? -9.578 -10.412 -2.165 1.00 98.12 80 HIS A O 1
ATOM 628 N N . ASN A 1 81 ? -7.494 -9.676 -2.569 1.00 98.56 81 ASN A N 1
ATOM 629 C CA . ASN A 1 81 ? -7.065 -9.770 -1.177 1.00 98.56 81 ASN A CA 1
ATOM 630 C C . ASN A 1 81 ? -7.842 -8.798 -0.277 1.00 98.56 81 ASN A C 1
ATOM 632 O O . ASN A 1 81 ? -8.312 -9.208 0.784 1.00 98.56 81 ASN A O 1
ATOM 636 N N . LEU A 1 82 ? -8.046 -7.545 -0.705 1.00 98.56 82 LEU A N 1
ATOM 637 C CA . LEU A 1 82 ? -8.861 -6.564 0.030 1.00 98.56 82 LEU A CA 1
ATOM 638 C C . LEU A 1 82 ? -10.289 -7.075 0.245 1.00 98.56 82 LEU A C 1
ATOM 640 O O . LEU A 1 82 ? -10.802 -7.022 1.364 1.00 98.56 82 LEU A O 1
ATOM 644 N N . HIS A 1 83 ? -10.895 -7.657 -0.793 1.00 98.12 83 HIS A N 1
ATOM 645 C CA . HIS A 1 83 ? -12.219 -8.261 -0.703 1.00 98.12 83 HIS A CA 1
ATOM 646 C C . HIS A 1 83 ? -12.272 -9.400 0.326 1.00 98.12 83 HIS A C 1
ATOM 648 O O . HIS A 1 83 ? -13.144 -9.397 1.197 1.00 98.12 83 HIS A O 1
ATOM 654 N N . LEU A 1 84 ? -11.329 -10.350 0.279 1.00 98.00 84 LEU A N 1
ATOM 655 C CA . LEU A 1 84 ? -11.282 -11.464 1.235 1.00 98.00 84 LEU A CA 1
ATOM 656 C C . LEU A 1 84 ? -11.015 -11.013 2.676 1.00 98.00 84 LEU A C 1
ATOM 658 O O . LEU A 1 84 ? -11.495 -11.648 3.618 1.00 98.00 84 LEU A O 1
ATOM 662 N N . LEU A 1 85 ? -10.265 -9.926 2.852 1.00 97.81 85 LEU A N 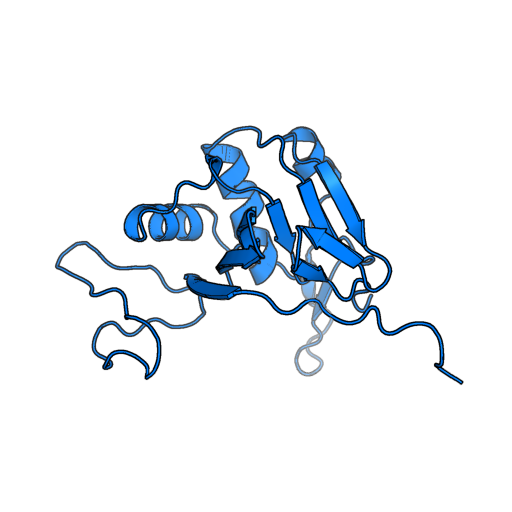1
ATOM 663 C CA . LEU A 1 85 ? -9.987 -9.315 4.152 1.00 97.81 85 LEU A CA 1
ATOM 664 C C . LEU A 1 85 ? -11.138 -8.429 4.656 1.00 97.81 85 LEU A C 1
ATOM 666 O O . LEU A 1 85 ? -11.079 -7.958 5.790 1.00 97.81 85 LEU A O 1
ATOM 670 N N . GLY A 1 86 ? -12.190 -8.227 3.854 1.00 97.62 86 GLY A N 1
ATOM 671 C CA . GLY A 1 86 ? -13.338 -7.393 4.211 1.00 97.62 86 GLY A CA 1
ATOM 672 C C . GLY A 1 86 ? -13.012 -5.899 4.269 1.00 97.62 86 GLY A C 1
ATOM 673 O O . GLY A 1 86 ? -13.645 -5.170 5.029 1.00 97.62 86 GLY A O 1
ATOM 674 N N . ILE A 1 87 ? -12.015 -5.451 3.504 1.00 98.44 87 ILE A N 1
ATOM 675 C CA . ILE A 1 87 ? -11.571 -4.057 3.452 1.00 98.44 87 ILE A CA 1
ATOM 676 C C . ILE A 1 87 ? -12.181 -3.407 2.210 1.00 98.44 87 ILE A C 1
ATOM 678 O O . ILE A 1 87 ? -11.911 -3.838 1.090 1.00 98.44 87 ILE A O 1
ATOM 682 N N . ASP A 1 88 ? -12.987 -2.361 2.402 1.00 97.00 88 ASP A N 1
ATOM 683 C CA . ASP A 1 88 ? -13.506 -1.543 1.304 1.00 97.00 88 ASP A CA 1
ATOM 684 C C . ASP A 1 88 ? -12.538 -0.383 1.014 1.00 97.00 88 ASP A C 1
ATOM 686 O O . ASP A 1 88 ? -12.387 0.516 1.845 1.00 97.00 88 ASP A O 1
ATOM 690 N N . PRO A 1 89 ? -11.890 -0.337 -0.163 1.00 95.50 89 PRO A N 1
ATOM 691 C CA . PRO A 1 89 ? -10.970 0.748 -0.489 1.00 95.50 89 PRO A CA 1
ATOM 692 C C . PRO A 1 89 ? -11.659 2.117 -0.533 1.00 95.50 89 PRO A C 1
ATOM 694 O O . PRO A 1 89 ? -11.006 3.143 -0.362 1.00 95.50 89 PRO A O 1
ATOM 697 N N . LYS A 1 90 ? -12.982 2.165 -0.737 1.00 93.31 90 LYS A N 1
ATOM 698 C CA . LYS A 1 90 ? -13.744 3.421 -0.790 1.00 93.31 90 LYS A CA 1
ATOM 699 C C . LYS A 1 90 ? -13.928 4.080 0.574 1.00 93.31 90 LYS A C 1
ATOM 701 O O . LYS A 1 90 ? -14.327 5.241 0.613 1.00 93.31 90 LYS A O 1
ATOM 706 N N . THR A 1 91 ? -13.642 3.376 1.669 1.00 94.94 91 THR A N 1
ATOM 707 C CA . THR A 1 91 ? -13.716 3.928 3.031 1.00 94.94 91 THR A CA 1
ATOM 708 C C . THR A 1 91 ? -12.368 4.432 3.545 1.00 94.94 91 THR A C 1
ATOM 710 O O . THR A 1 91 ? -12.280 4.830 4.702 1.00 94.94 91 THR A O 1
ATOM 713 N N . LEU A 1 92 ? -11.313 4.373 2.725 1.00 96.94 92 LEU A N 1
ATOM 714 C CA . LEU A 1 92 ? -9.980 4.846 3.091 1.00 96.94 92 LEU A CA 1
ATOM 715 C C . LEU A 1 92 ? -9.942 6.374 3.194 1.00 96.94 92 LEU A C 1
ATOM 717 O O . LEU A 1 92 ? -10.508 7.071 2.355 1.00 96.94 92 LEU A O 1
ATOM 721 N N . ASP A 1 93 ? -9.199 6.888 4.171 1.00 97.19 93 ASP A N 1
ATOM 722 C CA . ASP A 1 93 ? -8.944 8.324 4.325 1.00 97.19 93 ASP A CA 1
ATOM 723 C C . ASP A 1 93 ? -7.782 8.799 3.450 1.00 97.19 93 ASP A C 1
ATOM 725 O O . ASP A 1 93 ? -7.736 9.962 3.047 1.00 97.19 93 ASP A O 1
ATOM 729 N N . ALA A 1 94 ? -6.818 7.916 3.174 1.00 97.31 94 ALA A N 1
ATOM 730 C CA . ALA A 1 94 ? -5.638 8.246 2.387 1.00 97.31 94 ALA A CA 1
ATOM 731 C C . ALA A 1 94 ? -5.027 7.033 1.682 1.00 97.31 94 ALA A C 1
ATOM 733 O O . ALA A 1 94 ? -5.143 5.886 2.119 1.00 97.31 94 ALA A O 1
ATOM 734 N N . LEU A 1 95 ? -4.293 7.330 0.616 1.00 98.00 95 LEU A N 1
ATOM 735 C CA . LEU A 1 95 ? -3.372 6.419 -0.048 1.00 98.00 95 LEU A CA 1
ATOM 736 C C . LEU A 1 95 ? -1.940 6.887 0.225 1.00 98.00 95 LEU A C 1
ATOM 738 O O . LEU A 1 95 ? -1.670 8.090 0.226 1.00 98.00 95 LEU A O 1
ATOM 742 N N . VAL A 1 96 ? -1.013 5.956 0.432 1.00 98.31 96 VAL A N 1
ATOM 743 C CA . VAL A 1 96 ? 0.403 6.258 0.669 1.00 98.31 96 VAL A CA 1
ATOM 744 C C . VAL A 1 96 ? 1.270 5.332 -0.173 1.00 98.31 96 VAL A C 1
ATOM 746 O O . VAL A 1 96 ? 1.044 4.127 -0.191 1.00 98.31 96 VAL A O 1
ATOM 749 N N . LEU A 1 97 ? 2.274 5.885 -0.852 1.00 97.88 97 LEU A N 1
ATOM 750 C CA . LEU A 1 97 ? 3.298 5.104 -1.547 1.00 97.88 97 LEU A CA 1
ATOM 751 C C . LEU A 1 97 ? 4.661 5.360 -0.913 1.00 97.88 97 LEU A C 1
ATOM 753 O O . LEU A 1 97 ? 5.101 6.507 -0.805 1.00 97.88 97 LEU A O 1
ATOM 757 N N . SER A 1 98 ? 5.330 4.283 -0.515 1.00 96.75 98 SER A N 1
ATOM 758 C CA . SER A 1 98 ? 6.643 4.324 0.117 1.00 96.75 98 SER A CA 1
ATOM 759 C C . SER A 1 98 ? 7.719 4.830 -0.838 1.00 96.75 98 SER A C 1
ATOM 761 O O . SER A 1 98 ? 8.531 5.672 -0.454 1.00 96.75 98 SER A O 1
ATOM 763 N N . HIS A 1 99 ? 7.730 4.328 -2.078 1.00 95.75 99 HIS A N 1
ATOM 764 C CA . HIS A 1 99 ? 8.665 4.725 -3.126 1.00 95.75 99 HIS A CA 1
ATOM 765 C C . HIS A 1 99 ? 8.229 4.281 -4.531 1.00 95.75 99 HIS A C 1
ATOM 767 O O . HIS A 1 99 ? 7.269 3.544 -4.722 1.00 95.75 99 HIS A O 1
ATOM 773 N N . GLY A 1 100 ? 8.957 4.759 -5.543 1.00 95.44 100 GLY A N 1
ATOM 774 C CA . GLY A 1 100 ? 8.634 4.588 -6.961 1.00 95.44 100 GLY A CA 1
ATOM 775 C C . GLY A 1 100 ? 9.064 3.272 -7.613 1.00 95.44 100 GLY A C 1
ATOM 776 O O . GLY A 1 100 ? 9.445 3.318 -8.780 1.00 95.44 100 GLY A O 1
ATOM 777 N N . HIS A 1 101 ? 9.071 2.134 -6.913 1.00 96.00 101 HIS A N 1
ATOM 778 C CA . HIS A 1 101 ? 9.295 0.820 -7.543 1.00 96.00 101 HIS A CA 1
ATOM 779 C C . HIS A 1 101 ? 7.971 0.163 -7.960 1.00 96.00 101 HIS A C 1
ATOM 781 O O . HIS A 1 101 ? 6.938 0.360 -7.318 1.00 96.00 101 HIS A O 1
ATOM 787 N N . PHE A 1 102 ? 7.989 -0.581 -9.071 1.00 95.75 102 PHE A N 1
ATOM 788 C CA . PHE A 1 102 ? 6.774 -1.096 -9.720 1.00 95.75 102 PHE A CA 1
ATOM 789 C C . PHE A 1 102 ? 5.999 -2.101 -8.867 1.00 95.75 102 PHE A C 1
ATOM 791 O O . PHE A 1 102 ? 4.785 -2.196 -9.000 1.00 95.75 102 PHE A O 1
ATOM 798 N N . ASP A 1 103 ? 6.678 -2.799 -7.966 1.00 96.19 103 ASP A N 1
ATOM 799 C CA . ASP A 1 103 ? 6.112 -3.741 -7.005 1.00 96.19 103 ASP A CA 1
ATOM 800 C C . ASP A 1 103 ? 5.455 -3.066 -5.792 1.00 96.19 103 ASP A C 1
ATOM 802 O O . ASP A 1 103 ? 4.833 -3.724 -4.961 1.00 96.19 103 ASP A O 1
ATOM 806 N N . HIS A 1 104 ? 5.527 -1.737 -5.715 1.00 97.38 104 HIS A N 1
ATOM 807 C CA . HIS A 1 104 ? 4.843 -0.949 -4.697 1.00 97.38 104 HIS A CA 1
ATOM 808 C C . HIS A 1 104 ? 3.697 -0.115 -5.265 1.00 97.38 104 HIS A C 1
ATOM 810 O O . HIS A 1 104 ? 2.770 0.196 -4.524 1.00 97.38 104 HIS A O 1
ATOM 816 N N . TYR A 1 105 ? 3.722 0.254 -6.551 1.00 96.56 105 TYR A N 1
ATOM 817 C CA . TYR A 1 105 ? 2.660 1.058 -7.175 1.00 96.56 105 TYR A CA 1
ATOM 818 C C . TYR A 1 105 ? 1.832 0.317 -8.227 1.00 96.56 105 TYR A C 1
ATOM 820 O O . TYR A 1 105 ? 0.833 0.869 -8.692 1.00 96.56 105 TYR A O 1
ATOM 828 N N . GLY A 1 106 ? 2.243 -0.877 -8.658 1.00 96.00 106 GLY A N 1
ATOM 829 C CA . GLY A 1 106 ? 1.658 -1.573 -9.803 1.00 96.00 106 GLY A CA 1
ATOM 830 C C . GLY A 1 106 ? 0.155 -1.797 -9.649 1.00 96.00 106 GLY A C 1
ATOM 831 O O . GLY A 1 106 ? -0.626 -1.411 -10.528 1.00 96.00 106 GLY A O 1
ATOM 832 N N . GLY A 1 107 ? -0.272 -2.286 -8.482 1.00 97.12 107 GLY A N 1
ATOM 833 C CA . GLY A 1 107 ? -1.684 -2.559 -8.218 1.00 97.12 107 GLY A CA 1
ATOM 834 C C . GLY A 1 107 ? -2.569 -1.315 -8.084 1.00 97.12 107 GLY A C 1
ATOM 835 O O . GLY A 1 107 ? -3.782 -1.406 -8.290 1.00 97.12 107 GLY A O 1
ATOM 836 N N . LEU A 1 108 ? -1.997 -0.128 -7.834 1.00 96.69 108 LEU A N 1
ATOM 837 C CA . LEU A 1 108 ? -2.753 1.122 -7.658 1.00 96.69 108 LEU A CA 1
ATOM 838 C C . LEU A 1 108 ? -3.571 1.469 -8.905 1.00 96.69 108 LEU A C 1
ATOM 840 O O . LEU A 1 108 ? -4.746 1.823 -8.816 1.00 96.69 108 LEU A O 1
ATOM 844 N N . LEU A 1 109 ? -2.955 1.372 -10.084 1.00 90.94 109 LEU A N 1
ATOM 845 C CA . LEU A 1 109 ? -3.611 1.744 -11.337 1.00 90.94 109 LEU A CA 1
ATOM 846 C C . LEU A 1 109 ? -4.753 0.787 -11.683 1.00 90.94 109 LEU A C 1
ATOM 848 O O . LEU A 1 109 ? -5.830 1.251 -12.058 1.00 90.94 109 LEU A O 1
ATOM 852 N N . GLY A 1 110 ? -4.541 -0.520 -11.500 1.00 92.12 110 GLY A N 1
ATOM 853 C CA . GLY A 1 110 ? -5.586 -1.526 -11.695 1.00 92.12 110 GLY A CA 1
ATOM 854 C C . GLY A 1 110 ? -6.750 -1.339 -10.718 1.00 92.12 110 GLY A C 1
ATOM 855 O O . GLY A 1 110 ? -7.912 -1.369 -11.127 1.00 92.12 110 GLY A O 1
ATOM 856 N N . MET A 1 111 ? -6.455 -1.024 -9.452 1.00 96.00 111 MET A N 1
ATOM 857 C CA . MET A 1 111 ? -7.470 -0.689 -8.450 1.00 96.00 111 MET A CA 1
ATOM 858 C C . MET A 1 111 ? -8.331 0.508 -8.886 1.00 96.00 111 MET A C 1
ATOM 860 O O . MET A 1 111 ? -9.559 0.409 -8.919 1.00 96.00 111 MET A O 1
ATOM 864 N N . LEU A 1 112 ? -7.708 1.623 -9.282 1.00 94.12 112 LEU A N 1
ATOM 865 C CA . LEU A 1 112 ? -8.413 2.830 -9.741 1.00 94.12 112 LEU A CA 1
ATOM 866 C C . LEU A 1 112 ? -9.192 2.606 -11.049 1.00 94.12 112 LEU A C 1
ATOM 868 O O . LEU A 1 112 ? -10.212 3.250 -11.297 1.00 94.12 112 LEU A O 1
ATOM 872 N N . GLU A 1 113 ? -8.728 1.707 -11.916 1.00 92.06 113 GLU A N 1
ATOM 873 C CA . GLU A 1 113 ? -9.441 1.330 -13.139 1.00 92.06 113 GLU A CA 1
ATOM 874 C C . GLU A 1 113 ? -10.742 0.581 -12.858 1.00 92.06 113 GLU A C 1
ATOM 876 O O . GLU A 1 113 ? -11.737 0.845 -13.534 1.00 92.06 113 GLU A O 1
ATOM 881 N N . LYS A 1 114 ? -10.760 -0.293 -11.850 1.00 94.12 114 LYS A N 1
ATOM 882 C CA . LYS A 1 114 ? -11.952 -1.067 -11.472 1.00 94.12 114 LYS A CA 1
ATOM 883 C C . LYS A 1 114 ? -12.919 -0.290 -10.594 1.00 94.12 114 LYS A C 1
ATOM 885 O O . LYS A 1 114 ? -14.128 -0.381 -10.789 1.00 94.12 114 LYS A O 1
ATOM 890 N N . LEU A 1 115 ? -12.402 0.447 -9.611 1.00 93.06 115 LEU A N 1
ATOM 891 C CA . LEU A 1 115 ? -13.233 1.152 -8.632 1.00 93.06 115 LEU A CA 1
ATOM 892 C C . LEU A 1 115 ? -13.740 2.505 -9.141 1.00 93.06 115 LEU A C 1
ATOM 894 O O . LEU A 1 115 ? -14.735 3.016 -8.617 1.00 93.06 115 LEU A O 1
ATOM 898 N N . GLY A 1 116 ? -13.082 3.053 -10.166 1.00 90.81 116 GLY A N 1
ATOM 899 C CA . GLY A 1 116 ? -13.293 4.410 -10.647 1.00 90.81 116 GLY A CA 1
ATOM 900 C C . GLY A 1 116 ? -12.493 5.441 -9.843 1.00 90.81 116 GLY A C 1
ATOM 901 O O . GLY A 1 116 ? -11.651 5.079 -9.017 1.00 90.81 116 GLY A O 1
ATOM 902 N N . PRO A 1 117 ? -12.730 6.740 -10.097 1.00 86.69 117 PRO A N 1
ATOM 903 C CA . PRO A 1 117 ? -12.003 7.801 -9.422 1.00 86.69 117 PRO A CA 1
ATOM 904 C C . PRO A 1 117 ? -12.161 7.778 -7.902 1.00 86.69 117 PRO A C 1
ATOM 906 O O . PRO A 1 117 ? -13.264 7.591 -7.388 1.00 86.69 117 PRO A O 1
ATOM 909 N N . MET A 1 118 ? -11.061 8.030 -7.195 1.00 87.94 118 MET A N 1
ATOM 910 C CA . MET A 1 118 ? -11.034 8.155 -5.738 1.00 87.94 118 MET A CA 1
ATOM 911 C C . MET A 1 118 ? -10.542 9.546 -5.349 1.00 87.94 118 MET A C 1
ATOM 913 O O . MET A 1 118 ? -9.384 9.884 -5.571 1.00 87.94 118 MET A O 1
ATOM 917 N N . PHE A 1 119 ? -11.420 10.342 -4.742 1.00 89.31 119 PHE A N 1
ATOM 918 C CA . PHE A 1 119 ? -11.143 11.730 -4.359 1.00 89.31 119 PHE A CA 1
ATOM 919 C C . PHE A 1 119 ? -10.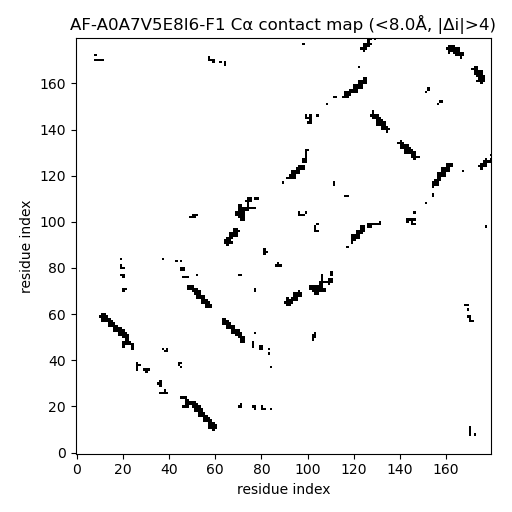560 11.839 -2.945 1.00 89.31 119 PHE A C 1
ATOM 921 O O . PHE A 1 119 ? -11.043 12.611 -2.119 1.00 89.31 119 PHE A O 1
ATOM 928 N N . ILE A 1 120 ? -9.532 11.042 -2.665 1.00 91.81 120 ILE A N 1
ATOM 929 C CA . ILE A 1 120 ? -8.790 11.058 -1.399 1.00 91.81 120 ILE A CA 1
ATOM 930 C C . ILE A 1 120 ? -7.329 11.446 -1.661 1.00 91.81 120 ILE A C 1
ATOM 932 O O . ILE A 1 120 ? -6.851 11.300 -2.795 1.00 91.81 120 ILE A O 1
ATOM 936 N N . PRO A 1 121 ? -6.613 11.994 -0.664 1.00 95.88 121 PRO A N 1
ATOM 937 C CA . PRO A 1 121 ? -5.209 12.335 -0.833 1.00 95.88 121 PRO A CA 1
ATOM 938 C C . PRO A 1 121 ? -4.355 11.085 -1.073 1.00 95.88 121 PRO A C 1
ATOM 940 O O . PRO A 1 121 ? -4.506 10.059 -0.406 1.00 95.88 121 PRO A O 1
ATOM 943 N N . PHE A 1 122 ? -3.428 11.204 -2.019 1.00 97.56 122 PHE A N 1
ATOM 944 C CA . PHE A 1 122 ? -2.374 10.240 -2.289 1.00 97.56 122 PHE A CA 1
ATOM 945 C C . PHE A 1 122 ? -1.023 10.858 -1.942 1.00 97.56 122 PHE A C 1
ATOM 947 O O . PHE A 1 122 ? -0.500 11.697 -2.678 1.00 97.56 122 PHE A O 1
ATOM 954 N N . TYR A 1 123 ? -0.476 10.453 -0.800 1.00 97.88 123 TYR A N 1
ATOM 955 C CA . TYR A 1 123 ? 0.785 10.964 -0.286 1.00 97.88 123 TYR A CA 1
ATOM 956 C C . TYR A 1 123 ? 1.958 10.168 -0.838 1.00 97.88 123 TYR A C 1
ATOM 958 O O . TYR A 1 123 ? 1.997 8.939 -0.747 1.00 97.88 123 TYR A O 1
ATOM 966 N N . VAL A 1 124 ? 2.942 10.886 -1.367 1.00 97.25 124 VAL A N 1
ATOM 967 C CA . VAL A 1 124 ? 4.160 10.291 -1.920 1.00 97.25 124 VAL A CA 1
ATOM 968 C C . VAL A 1 124 ? 5.376 11.123 -1.535 1.00 97.25 124 VAL A C 1
ATOM 970 O O . VAL A 1 124 ? 5.278 12.335 -1.357 1.00 97.25 124 VAL A O 1
ATOM 973 N N . GLY A 1 125 ? 6.547 10.503 -1.425 1.00 95.81 125 GLY A N 1
ATOM 974 C CA . GLY A 1 125 ? 7.789 11.246 -1.218 1.00 95.81 125 GLY A CA 1
ATOM 975 C C . GLY A 1 125 ? 8.271 11.954 -2.489 1.00 95.81 125 GLY A C 1
ATOM 976 O O . GLY A 1 125 ? 8.035 11.481 -3.608 1.00 95.81 125 GLY A O 1
ATOM 977 N N . ARG A 1 126 ? 9.013 13.060 -2.349 1.00 93.56 126 ARG A N 1
ATOM 978 C CA . ARG A 1 126 ? 9.739 13.659 -3.487 1.00 93.56 126 ARG A CA 1
ATOM 979 C C . ARG A 1 126 ? 10.680 12.627 -4.115 1.00 93.56 126 ARG A C 1
ATOM 981 O O . ARG A 1 126 ? 11.447 11.989 -3.400 1.00 93.56 126 ARG A O 1
ATOM 988 N N . GLY A 1 127 ? 10.625 12.492 -5.442 1.00 93.44 127 GLY A N 1
ATOM 989 C CA . GLY A 1 127 ? 11.396 11.501 -6.209 1.00 93.44 127 GLY A CA 1
ATOM 990 C C . GLY A 1 127 ? 10.623 10.224 -6.567 1.00 93.44 127 GLY A C 1
ATOM 991 O O . GLY A 1 127 ? 11.138 9.391 -7.305 1.00 93.44 127 GLY A O 1
ATOM 992 N N . THR A 1 128 ? 9.375 10.071 -6.109 1.00 95.75 128 THR A N 1
ATOM 993 C CA . THR A 1 128 ? 8.533 8.892 -6.408 1.00 95.75 128 THR A CA 1
ATOM 994 C C . THR A 1 128 ? 8.348 8.632 -7.907 1.00 95.75 128 THR A C 1
ATOM 996 O O . THR A 1 128 ? 8.334 7.485 -8.335 1.00 95.75 128 THR A O 1
ATOM 999 N N . PHE A 1 129 ? 8.223 9.679 -8.722 1.00 95.94 129 PHE A N 1
ATOM 1000 C CA . PHE A 1 129 ? 7.938 9.549 -10.160 1.00 95.94 129 PHE A CA 1
ATOM 1001 C C . PHE A 1 129 ? 9.198 9.400 -11.031 1.00 95.94 129 PHE A C 1
ATOM 1003 O O . PHE A 1 129 ? 9.114 9.380 -12.263 1.00 95.94 129 PHE A O 1
ATOM 1010 N N . THR A 1 130 ? 10.378 9.319 -10.412 1.00 95.56 130 THR A N 1
ATOM 1011 C CA . THR A 1 130 ? 11.644 9.116 -11.122 1.00 95.56 130 THR A CA 1
ATOM 1012 C C . THR A 1 130 ? 11.672 7.725 -11.758 1.00 95.56 130 THR A C 1
ATOM 1014 O O . THR A 1 130 ? 11.261 6.746 -11.139 1.00 95.56 130 THR A O 1
ATOM 1017 N N . ARG A 1 131 ? 12.162 7.628 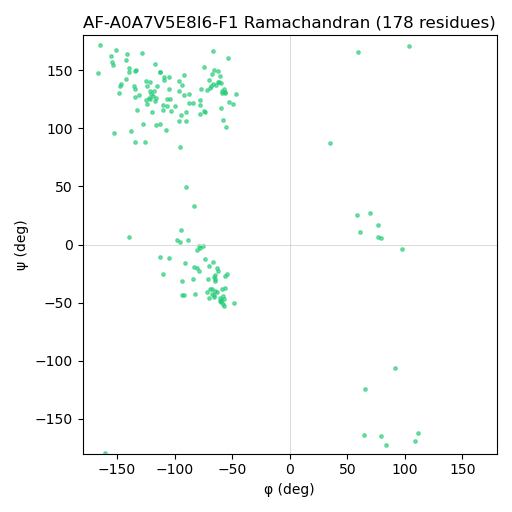-13.003 1.00 95.69 131 ARG A N 1
ATOM 1018 C CA . ARG A 1 131 ? 12.347 6.337 -13.684 1.00 95.69 131 ARG A CA 1
ATOM 1019 C C . ARG A 1 131 ? 13.458 5.535 -13.022 1.00 95.69 131 ARG A C 1
ATOM 1021 O O . ARG A 1 131 ? 14.499 6.085 -12.671 1.00 95.69 131 ARG A O 1
ATOM 1028 N N . ARG A 1 132 ? 13.209 4.244 -12.836 1.00 93.88 132 ARG A N 1
ATOM 1029 C CA . ARG A 1 132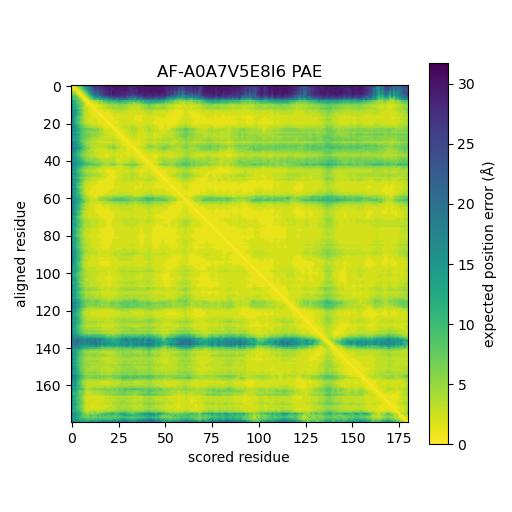 ? 14.059 3.334 -12.075 1.00 93.88 132 ARG A CA 1
ATOM 1030 C C . ARG A 1 132 ? 14.747 2.363 -13.014 1.00 93.88 132 ARG A C 1
ATOM 1032 O O . ARG A 1 132 ? 14.168 1.929 -14.003 1.00 93.88 132 ARG A O 1
ATOM 1039 N N . PHE A 1 133 ? 15.984 2.030 -12.679 1.00 93.69 133 PHE A N 1
ATOM 1040 C CA . PHE A 1 133 ? 16.795 1.065 -13.402 1.00 93.69 133 PHE A CA 1
ATOM 1041 C C . PHE A 1 133 ? 17.458 0.132 -12.394 1.00 93.69 133 PHE A C 1
ATOM 1043 O O . PHE A 1 133 ? 17.780 0.558 -11.284 1.00 93.69 133 PHE A O 1
ATOM 1050 N N . SER A 1 134 ? 17.695 -1.115 -12.784 1.00 91.56 134 SER A N 1
ATOM 1051 C CA . SER A 1 134 ? 18.542 -2.042 -12.035 1.00 91.56 134 SER A CA 1
ATOM 1052 C C . SER A 1 134 ? 19.770 -2.415 -12.845 1.00 91.56 134 SER A C 1
ATOM 1054 O O . SER A 1 134 ? 19.651 -2.760 -14.019 1.00 91.56 134 SER A O 1
ATOM 1056 N N . ASP A 1 135 ? 20.926 -2.424 -12.190 1.00 90.81 135 ASP A N 1
ATOM 1057 C CA . ASP A 1 135 ? 22.127 -3.096 -12.676 1.00 90.81 135 ASP A CA 1
ATOM 1058 C C . ASP A 1 135 ? 22.342 -4.343 -11.821 1.00 90.81 135 ASP A C 1
ATOM 1060 O O . ASP A 1 135 ? 22.820 -4.278 -10.684 1.00 90.81 135 ASP A O 1
ATOM 1064 N N . ILE A 1 136 ? 21.905 -5.486 -12.339 1.00 87.19 136 ILE A N 1
ATOM 1065 C CA . ILE A 1 136 ? 22.112 -6.760 -11.667 1.00 87.19 136 ILE A CA 1
ATOM 1066 C C . ILE A 1 136 ? 23.382 -7.368 -12.246 1.00 87.19 136 ILE A C 1
ATOM 1068 O O . ILE A 1 136 ? 23.420 -7.797 -13.394 1.00 87.19 136 ILE A O 1
ATOM 1072 N N . ARG A 1 137 ? 24.423 -7.434 -11.409 1.00 80.44 137 ARG A N 1
ATOM 1073 C CA . ARG A 1 137 ? 25.662 -8.185 -11.674 1.00 80.44 137 ARG A CA 1
ATOM 1074 C C . ARG A 1 137 ? 26.414 -7.768 -12.949 1.00 80.44 137 ARG A C 1
ATOM 1076 O O . ARG A 1 137 ? 27.185 -8.568 -13.470 1.00 80.44 137 ARG A O 1
ATOM 1083 N N . GLY A 1 138 ? 26.258 -6.528 -13.417 1.00 80.88 138 GLY A N 1
ATOM 1084 C CA . GLY A 1 138 ? 26.979 -6.031 -14.589 1.00 80.88 138 GLY A CA 1
ATOM 1085 C C . GLY A 1 138 ? 26.423 -6.540 -15.921 1.00 80.88 138 GLY A C 1
ATOM 1086 O O . GLY A 1 138 ? 27.105 -6.439 -16.937 1.00 80.88 138 GLY A O 1
ATOM 1087 N N . GLU A 1 139 ? 25.197 -7.072 -15.936 1.00 82.69 139 GLU A N 1
ATOM 1088 C CA . GLU A 1 139 ? 24.488 -7.470 -17.163 1.00 82.69 139 GLU A CA 1
ATOM 1089 C C . GLU A 1 139 ? 23.932 -6.260 -17.944 1.00 82.69 139 GLU A C 1
ATOM 1091 O O . GLU A 1 139 ? 23.380 -6.411 -19.034 1.00 82.69 139 GLU A O 1
ATOM 1096 N N . GLY A 1 140 ? 24.126 -5.046 -17.417 1.00 88.81 140 GLY A N 1
ATOM 1097 C CA . GLY A 1 140 ? 23.665 -3.790 -17.996 1.00 88.81 140 GLY A CA 1
ATOM 1098 C C . GLY A 1 140 ? 22.429 -3.233 -17.291 1.00 88.81 140 GLY A C 1
ATOM 1099 O O . GLY A 1 140 ? 21.817 -3.874 -16.436 1.00 88.81 140 GLY A O 1
ATOM 1100 N N . LEU A 1 141 ? 22.067 -1.998 -17.647 1.00 93.44 141 LEU A N 1
ATOM 1101 C CA . LEU A 1 141 ? 20.909 -1.322 -17.066 1.00 93.44 141 LEU A CA 1
ATOM 1102 C C . LEU A 1 141 ? 19.612 -1.910 -17.622 1.00 93.44 141 LEU A C 1
ATOM 1104 O O . LEU A 1 141 ? 19.297 -1.746 -18.800 1.00 93.44 141 LEU A O 1
ATOM 1108 N N . THR A 1 142 ? 18.837 -2.542 -16.747 1.00 93.75 142 THR A N 1
ATOM 1109 C CA . THR A 1 142 ? 17.453 -2.934 -17.022 1.00 93.75 142 THR A CA 1
ATOM 1110 C C . THR A 1 142 ? 16.522 -1.822 -16.575 1.00 93.75 142 THR A C 1
ATOM 1112 O O . THR A 1 142 ? 16.611 -1.345 -15.445 1.00 93.75 142 THR A O 1
ATOM 1115 N N . ASP A 1 143 ? 15.626 -1.402 -17.459 1.00 94.81 143 ASP A N 1
ATOM 1116 C CA . ASP A 1 143 ? 14.613 -0.397 -17.161 1.00 94.81 143 ASP A CA 1
ATOM 1117 C C . ASP A 1 143 ? 13.461 -1.013 -16.357 1.00 94.81 143 ASP A C 1
ATOM 1119 O O . ASP A 1 143 ? 12.803 -1.945 -16.817 1.00 94.81 143 ASP A O 1
ATOM 1123 N N . LEU A 1 144 ? 13.222 -0.485 -15.158 1.00 94.06 144 LEU A N 1
ATOM 1124 C CA . LEU A 1 144 ? 12.151 -0.913 -14.254 1.00 94.06 144 LEU A CA 1
ATOM 1125 C C . LEU A 1 144 ? 10.910 -0.009 -14.344 1.00 94.06 144 LEU A C 1
ATOM 1127 O O . LEU A 1 144 ? 9.949 -0.183 -13.595 1.00 94.06 144 LEU A O 1
ATOM 1131 N N . GLY A 1 145 ? 10.919 0.973 -15.248 1.00 95.12 145 GLY A N 1
ATOM 1132 C CA . GLY A 1 145 ? 9.803 1.875 -15.487 1.00 95.12 145 GLY A CA 1
ATOM 1133 C C . GLY A 1 145 ? 9.676 3.001 -14.462 1.00 95.12 145 GLY A C 1
ATOM 1134 O O . GLY A 1 145 ? 10.611 3.356 -13.740 1.00 95.12 145 GLY A O 1
ATOM 1135 N N . ARG A 1 146 ? 8.502 3.638 -14.460 1.00 96.06 146 ARG A N 1
ATOM 1136 C CA . ARG A 1 146 ? 8.134 4.725 -13.545 1.00 96.06 146 ARG A CA 1
ATOM 1137 C C . ARG A 1 146 ? 6.627 4.774 -13.358 1.00 96.06 146 ARG A C 1
ATOM 1139 O O . ARG A 1 146 ? 5.882 4.455 -14.284 1.00 96.06 146 ARG A O 1
ATOM 1146 N N . LEU A 1 147 ? 6.200 5.300 -12.219 1.00 95.75 147 LEU A N 1
ATOM 1147 C CA . LEU A 1 147 ? 4.820 5.723 -12.032 1.00 95.75 147 LEU A CA 1
ATOM 1148 C C . LEU A 1 147 ? 4.552 6.998 -12.845 1.00 95.75 147 LEU A C 1
ATOM 1150 O O . LEU A 1 147 ? 5.335 7.947 -12.808 1.00 95.75 147 LEU A O 1
ATOM 1154 N N . GLU A 1 148 ? 3.446 7.031 -13.584 1.00 94.44 148 GLU A N 1
ATOM 1155 C CA . GLU A 1 148 ? 3.046 8.190 -14.387 1.00 94.44 148 GLU A CA 1
ATOM 1156 C C . GLU A 1 148 ? 2.056 9.060 -13.614 1.00 94.44 148 GLU A C 1
ATOM 1158 O O . GLU A 1 148 ? 0.880 8.710 -13.471 1.00 94.44 148 GLU A O 1
ATOM 1163 N N . ARG A 1 149 ? 2.531 10.214 -13.135 1.00 95.19 149 ARG A N 1
ATOM 1164 C CA . ARG A 1 149 ? 1.729 11.206 -12.404 1.00 95.19 149 ARG A CA 1
ATOM 1165 C C . ARG A 1 149 ? 0.418 11.520 -13.117 1.00 95.19 149 ARG A C 1
ATOM 1167 O O . ARG A 1 149 ? -0.652 11.449 -12.521 1.00 95.19 149 ARG A O 1
ATOM 1174 N N . GLU A 1 150 ? 0.501 11.827 -14.405 1.00 93.81 150 GLU A N 1
ATOM 1175 C CA . GLU A 1 150 ? -0.628 12.302 -15.199 1.00 93.81 150 GLU A CA 1
ATOM 1176 C C . GLU A 1 150 ? -1.707 11.220 -15.334 1.00 93.81 150 GLU A C 1
ATOM 1178 O O . GLU A 1 150 ? -2.891 11.522 -15.487 1.00 93.81 150 GLU A O 1
ATOM 1183 N N . ARG A 1 151 ? -1.317 9.937 -15.279 1.00 92.25 151 ARG A N 1
ATOM 1184 C CA . ARG A 1 151 ? -2.262 8.816 -15.311 1.00 92.25 151 ARG A CA 1
ATOM 1185 C C . ARG A 1 151 ? -3.079 8.746 -14.025 1.00 92.25 151 ARG A C 1
ATOM 1187 O O . ARG A 1 151 ? -4.274 8.475 -14.109 1.00 92.25 151 ARG A O 1
ATOM 1194 N N . LEU A 1 152 ? -2.464 9.024 -12.877 1.00 93.06 152 LEU A N 1
ATOM 1195 C CA . LEU A 1 152 ? -3.159 9.082 -11.591 1.00 93.06 152 LEU A CA 1
ATOM 1196 C C . LEU A 1 152 ? -4.079 10.299 -11.506 1.00 93.06 152 LEU A C 1
ATOM 1198 O O . LEU A 1 152 ? -5.248 10.152 -11.171 1.00 93.06 152 LEU A O 1
ATOM 1202 N N . GLU A 1 153 ? -3.613 11.485 -11.890 1.00 91.25 153 GLU A N 1
ATOM 1203 C CA . GLU A 1 153 ? -4.438 12.703 -11.842 1.00 91.25 153 GLU A CA 1
ATOM 1204 C C . GLU A 1 153 ? -5.712 12.566 -12.698 1.00 91.25 153 GLU A C 1
ATOM 1206 O O . GLU A 1 153 ? -6.802 12.937 -12.262 1.00 91.25 153 GLU A O 1
ATOM 1211 N N . ARG A 1 154 ? -5.627 11.913 -13.870 1.00 90.62 154 ARG A N 1
ATOM 1212 C CA . ARG A 1 154 ? -6.807 11.569 -14.695 1.00 90.62 154 ARG A CA 1
ATOM 1213 C C . ARG A 1 154 ? -7.789 10.606 -14.015 1.00 90.62 154 ARG A C 1
ATOM 1215 O O . ARG A 1 154 ? -8.942 10.524 -14.431 1.00 90.62 154 ARG A O 1
ATOM 1222 N N . LYS A 1 155 ? -7.348 9.867 -12.997 1.00 88.81 155 LYS A N 1
ATOM 1223 C CA . LYS A 1 155 ? -8.167 8.983 -12.154 1.00 88.81 155 LYS A CA 1
ATOM 1224 C C . LYS A 1 155 ? -8.649 9.681 -10.873 1.00 88.81 155 LYS A C 1
ATOM 1226 O O . LYS A 1 155 ? -9.167 9.016 -9.988 1.00 88.81 155 LYS A O 1
ATOM 1231 N N . GLY A 1 156 ? -8.521 11.005 -10.769 1.00 84.31 156 GLY A N 1
ATOM 1232 C CA . GLY A 1 156 ? -9.131 11.804 -9.701 1.00 84.31 156 GLY A CA 1
ATOM 1233 C C . GLY A 1 156 ? -8.430 11.739 -8.343 1.00 84.31 156 GLY A C 1
ATOM 1234 O O . GLY A 1 156 ? -8.946 12.317 -7.388 1.00 84.31 156 GLY A O 1
ATOM 1235 N N . VAL A 1 157 ? -7.266 11.086 -8.255 1.00 88.81 157 VAL A N 1
ATOM 1236 C CA . VAL A 1 157 ? -6.459 11.066 -7.027 1.00 88.81 157 VAL A CA 1
ATOM 1237 C C . VAL A 1 157 ? -5.716 12.388 -6.873 1.00 88.81 157 VAL A C 1
ATOM 1239 O O . VAL A 1 157 ? -5.097 12.878 -7.820 1.00 88.81 157 VAL A O 1
ATOM 1242 N N . LYS A 1 158 ? -5.749 12.961 -5.667 1.00 93.88 158 LYS A N 1
ATOM 1243 C CA . LYS A 1 158 ? -5.042 14.207 -5.357 1.00 93.88 158 LYS A CA 1
ATOM 1244 C C . LYS A 1 158 ? -3.641 13.888 -4.846 1.00 93.88 158 LYS A C 1
ATOM 1246 O O . LYS A 1 158 ? -3.493 13.426 -3.720 1.00 93.88 158 LYS A O 1
ATOM 1251 N N . ILE A 1 159 ? -2.624 14.126 -5.668 1.00 96.50 159 ILE A N 1
ATOM 1252 C CA . ILE A 1 159 ? -1.232 13.823 -5.316 1.00 96.50 159 ILE A CA 1
ATOM 1253 C C . ILE A 1 159 ? -0.680 14.903 -4.382 1.00 96.50 159 ILE A C 1
ATOM 1255 O O . ILE A 1 159 ? -0.658 16.079 -4.737 1.00 96.50 159 ILE A O 1
ATOM 1259 N N . GLU A 1 160 ? -0.181 14.484 -3.224 1.00 96.44 160 GLU A N 1
ATOM 1260 C CA . GLU A 1 160 ? 0.481 15.329 -2.229 1.00 96.44 160 GLU A CA 1
ATOM 1261 C C . GLU A 1 160 ? 1.945 14.882 -2.093 1.00 96.44 160 GLU A C 1
ATOM 1263 O O . GLU A 1 160 ? 2.250 13.854 -1.485 1.00 96.44 160 GLU A O 1
ATOM 1268 N N . GLU A 1 161 ? 2.868 15.639 -2.693 1.00 95.50 161 GLU A N 1
ATOM 1269 C CA . GLU A 1 161 ? 4.301 15.343 -2.612 1.00 95.50 161 GLU A CA 1
ATOM 1270 C C . GLU A 1 161 ? 4.937 15.894 -1.338 1.00 95.50 161 GLU A C 1
ATOM 1272 O O . GLU A 1 161 ? 4.965 17.101 -1.091 1.00 95.50 161 GLU A O 1
ATOM 1277 N N . ILE A 1 162 ? 5.534 14.995 -0.563 1.00 94.75 162 ILE A N 1
ATOM 1278 C CA . ILE A 1 162 ? 6.122 15.283 0.735 1.00 94.75 162 ILE A CA 1
ATOM 1279 C C . ILE A 1 162 ? 7.645 15.324 0.631 1.00 94.75 162 ILE A C 1
ATOM 1281 O O . ILE A 1 162 ? 8.311 14.403 0.152 1.00 94.75 162 ILE A O 1
ATOM 1285 N N . GLY A 1 163 ? 8.209 16.443 1.073 1.00 91.19 163 GLY A N 1
ATOM 1286 C CA . GLY A 1 163 ? 9.618 16.759 0.887 1.00 91.19 163 GLY A CA 1
ATOM 1287 C C . GLY A 1 163 ? 10.521 16.623 2.107 1.00 91.19 163 GLY A C 1
ATOM 1288 O O . GLY A 1 163 ? 11.737 16.720 1.954 1.00 91.19 163 GLY A O 1
ATOM 1289 N N . SER A 1 164 ? 9.922 16.463 3.277 1.00 91.06 164 SER A N 1
ATOM 1290 C CA . SER A 1 164 ? 10.528 16.354 4.604 1.00 91.06 164 SER A CA 1
ATOM 1291 C C . SER A 1 164 ? 9.495 15.710 5.527 1.00 91.06 164 SER A C 1
ATOM 1293 O O . SER A 1 164 ? 8.376 15.440 5.088 1.00 91.06 164 SER A O 1
ATOM 1295 N N . GLU A 1 165 ? 9.816 15.516 6.799 1.00 90.25 165 GLU A N 1
ATOM 1296 C CA . GLU A 1 165 ? 8.877 14.937 7.751 1.00 90.25 165 GLU A CA 1
ATOM 1297 C C . GLU A 1 165 ? 7.559 15.736 7.808 1.00 90.25 165 GLU A C 1
ATOM 1299 O O . GLU A 1 165 ? 7.569 16.965 7.924 1.00 90.25 165 GLU A O 1
ATOM 1304 N N . CYS A 1 166 ? 6.417 15.051 7.702 1.00 91.12 166 CYS A N 1
ATOM 1305 C CA . CYS A 1 166 ? 5.097 15.686 7.646 1.00 91.12 166 CYS A CA 1
ATOM 1306 C C . CYS A 1 166 ? 4.016 14.818 8.304 1.00 91.12 166 CYS A C 1
ATOM 1308 O O . CYS A 1 166 ? 3.968 13.611 8.066 1.00 91.12 166 CYS A O 1
ATOM 1310 N N . GLU A 1 167 ? 3.140 15.434 9.109 1.00 93.88 167 GLU A N 1
ATOM 1311 C CA . GLU A 1 167 ? 1.908 14.807 9.614 1.00 93.88 167 GLU A CA 1
ATOM 1312 C C . GLU A 1 167 ? 0.853 14.816 8.495 1.00 93.88 167 GLU A C 1
ATOM 1314 O O . GLU A 1 167 ? 0.381 15.886 8.108 1.00 93.88 167 GLU A O 1
ATOM 1319 N N . ILE A 1 168 ? 0.490 13.642 7.971 1.00 94.44 168 ILE A N 1
ATOM 1320 C CA . ILE A 1 168 ? -0.457 13.505 6.846 1.00 94.44 168 ILE A CA 1
ATOM 1321 C C . ILE A 1 168 ? -1.900 13.284 7.313 1.00 94.44 168 ILE A C 1
ATOM 1323 O O . ILE A 1 168 ? -2.844 13.743 6.681 1.00 94.44 168 ILE A O 1
ATOM 1327 N N . LEU A 1 169 ? -2.060 12.623 8.458 1.00 94.12 169 LEU A N 1
ATOM 1328 C CA . LEU A 1 169 ? -3.307 12.403 9.190 1.00 94.12 169 LEU A CA 1
ATOM 1329 C C . LEU A 1 169 ? -2.977 12.536 10.679 1.00 94.12 169 LEU A C 1
ATOM 1331 O O . LEU A 1 169 ? -1.806 12.479 11.057 1.00 94.12 169 LEU A O 1
ATOM 1335 N N . LYS A 1 170 ? -3.971 12.711 11.556 1.00 92.50 170 LYS A N 1
ATOM 1336 C CA . LYS A 1 170 ? -3.689 12.887 12.990 1.00 92.50 170 LYS A CA 1
ATOM 1337 C C . LYS A 1 170 ? -2.957 11.663 13.548 1.00 92.50 170 LYS A C 1
ATOM 1339 O O . LYS A 1 170 ? -3.495 10.562 13.527 1.00 92.50 170 LYS A O 1
ATOM 1344 N N . GLY A 1 171 ? -1.730 11.871 14.032 1.00 91.56 171 GLY A N 1
ATOM 1345 C CA . GLY A 1 171 ? -0.878 10.795 14.551 1.00 91.56 171 GLY A CA 1
ATOM 1346 C C . GLY A 1 171 ? -0.156 9.959 13.483 1.00 91.56 171 GLY A C 1
ATOM 1347 O O . GLY A 1 171 ? 0.513 8.993 13.838 1.00 91.56 171 GLY A O 1
ATOM 1348 N N . VAL A 1 172 ? -0.244 10.321 12.197 1.00 94.44 172 VAL A N 1
ATOM 1349 C CA . VAL A 1 172 ? 0.408 9.608 11.084 1.00 94.44 172 VAL A CA 1
ATOM 1350 C C . VAL A 1 172 ? 1.418 10.517 10.403 1.00 94.44 172 VAL A C 1
ATOM 1352 O O . VAL A 1 172 ? 1.066 11.588 9.908 1.00 94.44 172 VAL A O 1
ATOM 1355 N N . TYR A 1 173 ? 2.670 10.068 10.341 1.00 94.00 173 TYR A N 1
ATOM 1356 C CA . TYR A 1 173 ? 3.791 10.850 9.831 1.00 94.00 173 TYR A CA 1
ATOM 1357 C C . TYR A 1 173 ? 4.517 10.112 8.707 1.00 94.00 173 TYR A C 1
ATOM 1359 O O . TYR A 1 173 ? 4.742 8.907 8.805 1.00 94.00 173 TYR A O 1
ATOM 1367 N N . LEU A 1 174 ? 4.933 10.846 7.674 1.00 92.75 174 LEU A N 1
ATOM 1368 C CA . LEU A 1 174 ? 5.842 10.363 6.630 1.00 92.75 174 LEU A CA 1
ATOM 1369 C C . LEU A 1 174 ? 7.177 11.095 6.720 1.00 92.75 174 LEU A C 1
ATOM 1371 O O . LEU A 1 174 ? 7.207 12.263 7.093 1.00 92.75 174 LEU A O 1
ATOM 1375 N N . THR A 1 175 ? 8.269 10.425 6.351 1.00 88.75 175 THR A N 1
ATOM 1376 C CA . THR A 1 175 ? 9.634 10.988 6.360 1.00 88.75 175 THR A CA 1
ATOM 1377 C C . THR A 1 175 ? 9.938 11.857 5.137 1.00 88.75 175 THR A C 1
ATOM 1379 O O . THR A 1 175 ? 10.839 12.694 5.171 1.00 88.75 175 THR A O 1
ATOM 1382 N N . GLY A 1 176 ? 9.172 11.696 4.056 1.00 84.50 176 GLY A N 1
ATOM 1383 C CA . GLY A 1 176 ? 9.277 12.519 2.858 1.00 84.50 176 GLY A CA 1
ATOM 1384 C C . GLY A 1 176 ? 10.238 11.953 1.819 1.00 84.50 176 GLY A C 1
ATOM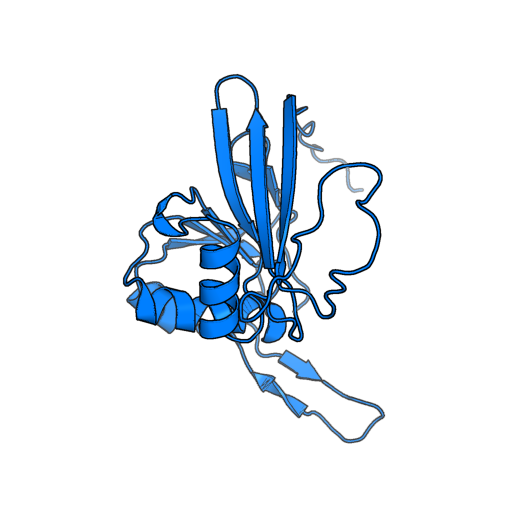 1385 O O . GLY A 1 176 ? 9.874 11.039 1.089 1.00 84.50 176 GLY A O 1
ATOM 1386 N N . GLN A 1 177 ? 11.419 12.559 1.675 1.00 86.31 177 GLN A N 1
ATOM 1387 C CA . GLN A 1 177 ? 12.279 12.390 0.498 1.00 86.31 177 GLN A CA 1
ATOM 1388 C C . GLN A 1 177 ? 12.665 10.928 0.215 1.00 86.31 177 GLN A C 1
ATOM 1390 O O . GLN A 1 177 ? 13.141 10.212 1.094 1.00 86.31 177 GLN A O 1
ATOM 1395 N N . ILE A 1 178 ? 12.546 10.530 -1.053 1.00 85.50 178 ILE A N 1
ATOM 1396 C CA . ILE A 1 178 ? 12.994 9.235 -1.569 1.00 85.50 178 ILE A CA 1
ATOM 1397 C C . ILE A 1 178 ? 14.282 9.449 -2.366 1.00 85.50 178 ILE A C 1
ATOM 1399 O O . ILE A 1 178 ? 14.448 10.467 -3.044 1.00 85.50 178 ILE A O 1
ATOM 1403 N N . ALA A 1 179 ? 15.205 8.490 -2.288 1.00 76.62 179 ALA A N 1
ATOM 1404 C CA . ALA A 1 179 ? 16.414 8.511 -3.101 1.00 76.62 179 ALA A CA 1
ATOM 1405 C C . ALA A 1 179 ? 16.050 8.535 -4.598 1.00 76.62 179 ALA A C 1
ATOM 1407 O O . ALA A 1 179 ? 15.180 7.790 -5.059 1.00 76.62 179 ALA A O 1
ATOM 1408 N N . MET A 1 180 ? 16.677 9.440 -5.345 1.00 72.25 180 MET A N 1
ATOM 1409 C CA . MET A 1 180 ? 16.458 9.593 -6.784 1.00 72.25 180 MET A CA 1
ATOM 1410 C C . MET A 1 180 ? 17.442 8.753 -7.571 1.00 72.25 180 MET A C 1
ATOM 1412 O O . MET A 1 180 ? 18.624 8.709 -7.175 1.00 72.25 180 MET A O 1
#